Protein AF-A0A7C3K8R9-F1 (afdb_monomer_lite)

Foldseek 3Di:
DDDDDDDDDDDDDDDDDDDDDDDDPDDPPPPDFDDFDWDQDPQEIEGEAGQEEWEKEKEADCDHSWMFIATTPPDPHRDIGGSHQEYEYEYHNYEYEYEYEYAYLEHHEYEYEDAAEEYAAEYEYDYDAEADEREYEYEYEYHQEEYEYEYHYDYNYLEYAYEYEYEYEHYEYEYEYAYDHPHAHAEYYYEYEYEYADYAYEAYAHDAEQHLEYYYHEAYAQHDAAYEHEAAAHHAHAQHEHEYEYHAHNAAYQYEHEHEHEHANYEYEYAYEHEQHEEEYEAEYHEHHAYEDHYEYEPAYYAYEHEYHYEDQHYEYEYEYYDAYYEYEHEDDYPHDPRYQYEYENHPDAYEYEDDHHYYPHPHYHD

pLDDT: mean 88.49, std 19.69, range [24.8, 98.88]

Secondary structure (DSSP, 8-state):
-----------------------PPP---TTS-PPSEEEEETTEEEEE--SS--EEEEEE-SSTT-EEEES-TTSPTTEEE-S--EEEEE--EEEEEEEEEE--SBPPPEEEE--EEEEEEEEEEEEEEEEEEEEEEEEEE--SS-EEEEEEEEEEEEEEEEEEEEE--BS-EEEEEEEEEEEEEEEEEEEEEEE--BSS-EEEEEEEEEEEEEEEEEEEE--BSS-EEEEEEEE--TT-EEEEEEEEEEEESS-EEEEEEEEEEEEEEEEEEEEEEESS-EEEEEEEEEEEEEEEEEEEESS-EEEEEEE-SSEEE--EEEEEEES-EEEEEE-SS-----EEEEEEE--EEESSSEEES-SEEE-

Structure (mmCIF, N/CA/C/O backbone):
data_AF-A0A7C3K8R9-F1
#
_entry.id   AF-A0A7C3K8R9-F1
#
loop_
_atom_site.group_PDB
_atom_site.id
_atom_site.type_symbol
_atom_site.label_atom_id
_atom_site.label_alt_id
_atom_site.label_comp_id
_atom_site.label_asym_id
_atom_site.label_entity_id
_atom_site.label_seq_id
_atom_site.pdbx_PDB_ins_code
_atom_site.Cartn_x
_atom_site.Cartn_y
_atom_site.Cartn_z
_atom_site.occupancy
_atom_site.B_iso_or_equiv
_atom_site.auth_seq_id
_atom_site.auth_comp_id
_atom_site.auth_asym_id
_atom_site.auth_atom_id
_atom_site.pdbx_PDB_model_num
ATOM 1 N N . MET A 1 1 ? -74.370 -40.579 -15.306 1.00 37.59 1 MET A N 1
ATOM 2 C CA . MET A 1 1 ? -73.432 -41.718 -15.211 1.00 37.59 1 MET A CA 1
ATOM 3 C C . MET A 1 1 ? -72.470 -41.364 -14.093 1.00 37.59 1 MET A C 1
ATOM 5 O O . MET A 1 1 ? -71.676 -40.458 -14.263 1.00 37.59 1 MET A O 1
ATOM 9 N N . SER A 1 2 ? -72.877 -41.650 -12.858 1.00 27.69 2 SER A N 1
ATOM 10 C CA . SER A 1 2 ? -72.596 -42.889 -12.106 1.00 27.69 2 SER A CA 1
ATOM 11 C C . SER A 1 2 ? -71.227 -42.801 -11.414 1.00 27.69 2 SER A C 1
ATOM 13 O O . SER A 1 2 ? -70.222 -42.893 -12.104 1.00 27.69 2 SER A O 1
ATOM 15 N N . VAL A 1 3 ? -71.203 -42.370 -10.139 1.00 24.80 3 VAL A N 1
ATOM 16 C CA . VAL A 1 3 ? -71.038 -43.201 -8.902 1.00 24.80 3 VAL A CA 1
ATOM 17 C C . VAL A 1 3 ? -69.525 -43.449 -8.659 1.00 24.80 3 VAL A C 1
ATOM 19 O O . VAL A 1 3 ? -68.854 -43.859 -9.588 1.00 24.80 3 VAL A O 1
ATOM 22 N N . SER A 1 4 ? -68.867 -43.191 -7.516 1.00 27.94 4 SER A N 1
ATOM 23 C CA . SER A 1 4 ? -69.253 -43.350 -6.104 1.00 27.94 4 SER A CA 1
ATOM 24 C C . SER A 1 4 ? -68.203 -42.784 -5.123 1.00 27.94 4 SER A C 1
ATOM 26 O O . SER A 1 4 ? -67.022 -42.823 -5.440 1.00 27.94 4 SER A O 1
ATOM 28 N N . ALA A 1 5 ? -68.680 -42.438 -3.915 1.00 29.59 5 ALA A N 1
ATOM 29 C CA . ALA A 1 5 ? -68.159 -42.726 -2.556 1.00 29.59 5 ALA A CA 1
ATOM 30 C C . ALA A 1 5 ? -66.711 -42.334 -2.167 1.00 29.59 5 ALA A C 1
ATOM 32 O O . ALA A 1 5 ? -65.749 -42.820 -2.741 1.00 29.59 5 ALA A O 1
ATOM 33 N N . ALA A 1 6 ? -66.477 -41.423 -1.213 1.00 30.62 6 ALA A N 1
ATOM 34 C CA . ALA A 1 6 ? -66.781 -41.452 0.234 1.00 30.62 6 ALA A CA 1
ATOM 35 C C . ALA A 1 6 ? -65.901 -42.417 1.052 1.00 30.62 6 ALA A C 1
ATOM 37 O O . ALA A 1 6 ? -66.065 -43.627 0.956 1.00 30.62 6 ALA A O 1
ATOM 38 N N . ALA A 1 7 ? -65.075 -41.858 1.945 1.00 29.56 7 ALA A N 1
ATOM 39 C CA . ALA A 1 7 ? -64.789 -42.436 3.260 1.00 29.56 7 ALA A CA 1
ATOM 40 C C . ALA A 1 7 ? -64.224 -41.363 4.208 1.00 29.56 7 ALA A C 1
ATOM 42 O O . ALA A 1 7 ? -63.075 -40.943 4.114 1.00 29.56 7 ALA A O 1
ATOM 43 N N . LEU A 1 8 ? -65.090 -40.936 5.122 1.00 27.28 8 LEU A N 1
ATOM 44 C CA . LEU A 1 8 ? -64.779 -40.314 6.400 1.00 27.28 8 LEU A CA 1
ATOM 45 C C . LEU A 1 8 ? -64.211 -41.406 7.325 1.00 27.28 8 LEU A C 1
ATOM 47 O O . LEU A 1 8 ? -64.857 -42.441 7.485 1.00 27.28 8 LEU A O 1
ATOM 51 N N . MET A 1 9 ? -63.060 -41.190 7.967 1.00 26.73 9 MET A N 1
ATOM 52 C CA . MET A 1 9 ? -62.683 -41.975 9.146 1.00 26.73 9 MET A CA 1
ATOM 53 C C . MET A 1 9 ? -61.950 -41.104 10.164 1.00 26.73 9 MET A C 1
ATOM 55 O O . MET A 1 9 ? -60.804 -40.704 9.988 1.00 26.73 9 MET A O 1
ATOM 59 N N . THR A 1 10 ? -62.675 -40.805 11.234 1.00 27.23 10 THR A N 1
ATOM 60 C CA . THR A 1 10 ? -62.191 -40.254 12.493 1.00 27.23 10 THR A CA 1
ATOM 61 C C . THR A 1 10 ? -61.476 -41.364 13.263 1.00 27.23 10 THR A C 1
ATOM 63 O O . THR A 1 10 ? -62.081 -42.405 13.516 1.00 27.23 10 THR A O 1
ATOM 66 N N . LEU A 1 11 ? -60.239 -41.137 13.705 1.00 26.72 11 LEU A N 1
ATOM 67 C CA . LEU A 1 11 ? -59.674 -41.850 14.851 1.00 26.72 11 LEU A CA 1
ATOM 68 C C . LEU A 1 11 ? -59.008 -40.836 15.780 1.00 26.72 11 LEU A C 1
ATOM 70 O O . LEU A 1 11 ? -58.043 -40.168 15.420 1.00 26.72 11 LEU A O 1
ATOM 74 N N . ALA A 1 12 ? -59.572 -40.723 16.977 1.00 28.80 12 ALA A N 1
ATOM 75 C CA . ALA A 1 12 ? -58.945 -40.088 18.117 1.00 28.80 12 ALA A CA 1
ATOM 76 C C . ALA A 1 12 ? -58.108 -41.125 18.877 1.00 28.80 12 ALA A C 1
ATOM 78 O O . ALA A 1 12 ? -58.538 -42.267 19.035 1.00 28.80 12 ALA A O 1
ATOM 79 N N . GLY A 1 13 ? -56.979 -40.671 19.424 1.00 25.31 13 GLY A N 1
ATOM 80 C CA . GLY A 1 13 ? -56.313 -41.291 20.568 1.00 25.31 13 GLY A CA 1
ATOM 81 C C . GLY A 1 13 ? -54.916 -41.837 20.287 1.00 25.31 13 GLY A C 1
ATOM 82 O O . GLY A 1 13 ? -54.782 -42.947 19.798 1.00 25.31 13 GLY A O 1
ATOM 83 N N . SER A 1 14 ? -53.880 -41.094 20.682 1.00 28.77 14 SER A N 1
ATOM 84 C CA . SER A 1 14 ? -53.109 -41.380 21.907 1.00 28.77 14 SER A CA 1
ATOM 85 C C . SER A 1 14 ? -51.852 -40.507 21.956 1.00 28.77 14 SER A C 1
ATOM 87 O O . SER A 1 14 ? -51.095 -40.446 20.992 1.00 28.77 14 SER A O 1
ATOM 89 N N . ALA A 1 15 ? -51.646 -39.837 23.087 1.00 34.06 15 ALA A N 1
ATOM 90 C CA . ALA A 1 15 ? -50.467 -39.042 23.390 1.00 34.06 15 ALA A CA 1
ATOM 91 C C . ALA A 1 15 ? -49.202 -39.907 23.534 1.00 34.06 15 ALA A C 1
ATOM 93 O O . ALA A 1 15 ? -49.254 -40.961 24.162 1.00 34.06 15 ALA A O 1
ATOM 94 N N . LEU A 1 16 ? -48.073 -39.398 23.036 1.00 30.97 16 LEU A N 1
ATOM 95 C CA . LEU A 1 16 ? -46.714 -39.658 23.521 1.00 30.97 16 LEU A CA 1
ATOM 96 C C . LEU A 1 16 ? -45.840 -38.454 23.134 1.00 30.97 16 LEU A C 1
ATOM 98 O O . LEU A 1 16 ? -46.043 -37.826 22.100 1.00 30.97 16 LEU A O 1
ATOM 102 N N . ALA A 1 17 ? -44.970 -38.072 24.057 1.00 33.16 17 ALA A N 1
ATOM 103 C CA . ALA A 1 17 ? -44.424 -36.736 24.212 1.00 33.16 17 ALA A CA 1
ATOM 104 C C . ALA A 1 17 ? -43.104 -36.482 23.451 1.00 33.16 17 ALA A C 1
ATOM 106 O O . ALA A 1 17 ? -42.471 -37.404 22.945 1.00 33.16 17 ALA A O 1
ATOM 107 N N . THR A 1 18 ? -42.680 -35.213 23.530 1.00 33.47 18 THR A N 1
ATOM 108 C CA . THR A 1 18 ? -41.310 -34.661 23.444 1.00 33.47 18 THR A CA 1
ATOM 109 C C . THR A 1 18 ? -40.634 -34.545 22.077 1.00 33.47 18 THR A C 1
ATOM 111 O O . THR A 1 18 ? -40.221 -35.533 21.481 1.00 33.47 18 THR A O 1
ATOM 114 N N . GLY A 1 19 ? -40.412 -33.291 21.668 1.00 27.58 19 GLY A N 1
ATOM 115 C CA . GLY A 1 19 ? -39.449 -32.906 20.639 1.00 27.58 19 GLY A CA 1
ATOM 116 C C . GLY A 1 19 ? -39.776 -31.543 20.036 1.00 27.58 19 GLY A C 1
ATOM 117 O O . GLY A 1 19 ? -40.256 -31.489 18.908 1.00 27.58 19 GLY A O 1
ATOM 118 N N . ASP A 1 20 ? -39.552 -30.457 20.782 1.00 31.70 20 ASP A N 1
ATOM 119 C CA . ASP A 1 20 ? -39.498 -29.112 20.199 1.00 31.70 20 ASP A CA 1
ATOM 120 C C . ASP A 1 20 ? -38.391 -29.094 19.138 1.00 31.70 20 ASP A C 1
ATOM 122 O O . ASP A 1 20 ? -37.204 -29.181 19.452 1.00 31.70 20 ASP A O 1
ATOM 126 N N . ALA A 1 21 ? -38.781 -29.011 17.868 1.00 31.72 21 ALA A N 1
ATOM 127 C CA . ALA A 1 21 ? -37.857 -28.640 16.811 1.00 31.72 21 ALA A CA 1
ATOM 128 C C . ALA A 1 21 ? -37.455 -27.173 17.042 1.00 31.72 21 ALA A C 1
ATOM 130 O O . ALA A 1 21 ? -38.350 -26.339 17.231 1.00 31.72 21 ALA A O 1
ATOM 131 N N . PRO A 1 22 ? -36.156 -26.822 17.036 1.00 31.80 22 PRO A N 1
ATOM 132 C CA . PRO A 1 22 ? -35.750 -25.432 17.147 1.00 31.80 22 PRO A CA 1
ATOM 133 C C . PRO A 1 22 ? -36.335 -24.671 15.958 1.00 31.80 22 PRO A C 1
ATOM 135 O O . PRO A 1 22 ? -35.994 -24.916 14.801 1.00 31.80 22 PRO A O 1
ATOM 138 N N . ARG A 1 23 ? -37.271 -23.764 16.248 1.00 32.56 23 ARG A N 1
ATOM 139 C CA . ARG A 1 23 ? -37.693 -22.744 15.295 1.00 32.56 23 ARG A CA 1
ATOM 140 C C . ARG A 1 23 ? -36.491 -21.834 15.087 1.00 32.56 23 ARG A C 1
ATOM 142 O O . ARG A 1 23 ? -36.144 -21.073 15.987 1.00 32.56 23 ARG A O 1
ATOM 149 N N . PHE A 1 24 ? -35.855 -21.932 13.926 1.00 30.25 24 PHE A N 1
ATOM 150 C CA . PHE A 1 24 ? -34.984 -20.867 13.447 1.00 30.25 24 PHE A CA 1
ATOM 151 C C . PHE A 1 24 ? -35.792 -19.556 13.475 1.00 30.25 24 PHE A C 1
ATOM 153 O O . PHE A 1 24 ? -36.938 -19.560 13.006 1.00 30.25 24 PHE A O 1
ATOM 160 N N . PRO A 1 25 ? -35.282 -18.462 14.071 1.00 37.12 25 PRO A N 1
ATOM 161 C CA . PRO A 1 25 ? -35.918 -17.167 13.898 1.00 37.12 25 PRO A CA 1
ATOM 162 C C . PRO A 1 25 ? -35.899 -16.808 12.410 1.00 37.12 25 PRO A C 1
ATOM 164 O O . PRO A 1 25 ? -34.988 -17.193 11.677 1.00 37.12 25 PRO A O 1
ATOM 167 N N . ALA A 1 26 ? -36.971 -16.146 11.983 1.00 34.38 26 ALA A N 1
ATOM 168 C CA . ALA A 1 26 ? -37.225 -15.788 10.601 1.00 34.38 26 ALA A CA 1
ATOM 169 C C . ALA A 1 26 ? -36.032 -15.053 9.973 1.00 34.38 26 ALA A C 1
ATOM 171 O O . ALA A 1 26 ? -35.400 -14.211 10.607 1.00 34.38 26 ALA A O 1
ATOM 172 N N . GLU A 1 27 ? -35.778 -15.403 8.718 1.00 34.00 27 GLU A N 1
ATOM 173 C CA . GLU A 1 27 ? -34.950 -14.686 7.754 1.00 34.00 27 GLU A CA 1
ATOM 174 C C . GLU A 1 27 ? -35.213 -13.172 7.880 1.00 34.00 27 GLU A C 1
ATOM 176 O O . GLU A 1 27 ? -36.358 -12.725 7.765 1.00 34.00 27 GLU A O 1
ATOM 181 N N . ILE A 1 28 ? -34.177 -12.397 8.216 1.00 38.34 28 ILE A N 1
ATOM 182 C CA . ILE A 1 28 ? -34.264 -10.935 8.259 1.00 38.34 28 ILE A CA 1
ATOM 183 C C . ILE A 1 28 ? -34.391 -10.464 6.811 1.00 38.34 28 ILE A C 1
ATOM 185 O O . ILE A 1 28 ? -33.489 -10.663 6.002 1.00 38.34 28 ILE A O 1
ATOM 189 N N . ASP A 1 29 ? -35.532 -9.862 6.494 1.00 33.22 29 ASP A N 1
ATOM 190 C CA . ASP A 1 29 ? -35.768 -9.157 5.240 1.00 33.22 29 ASP A CA 1
ATOM 191 C C . ASP A 1 29 ? -34.871 -7.906 5.197 1.00 33.22 29 ASP A C 1
ATOM 193 O O . ASP A 1 29 ? -35.117 -6.925 5.898 1.00 33.22 29 ASP A O 1
ATOM 197 N N . LEU A 1 30 ? -33.795 -7.969 4.408 1.00 34.84 30 LEU A N 1
ATOM 198 C CA . LEU A 1 30 ? -32.787 -6.911 4.250 1.00 34.84 30 LEU A CA 1
ATOM 199 C C . LEU A 1 30 ? -33.212 -5.805 3.261 1.00 34.84 30 LEU A C 1
ATOM 201 O O . LEU A 1 30 ? -32.365 -5.064 2.771 1.00 34.84 30 LEU A O 1
ATOM 205 N N . THR A 1 31 ? -34.502 -5.675 2.930 1.00 28.86 31 THR A N 1
ATOM 206 C CA . THR A 1 31 ? -34.978 -4.688 1.936 1.00 28.86 31 THR A CA 1
ATOM 207 C C . THR A 1 31 ? -35.660 -3.445 2.527 1.00 28.86 31 THR A C 1
ATOM 209 O O . THR A 1 31 ? -36.185 -2.615 1.783 1.00 28.86 31 THR A O 1
ATOM 212 N N . GLY A 1 32 ? -35.621 -3.261 3.852 1.00 30.12 32 GLY A N 1
ATOM 213 C CA . GLY A 1 32 ? -36.122 -2.066 4.543 1.00 30.12 32 GLY A CA 1
ATOM 214 C C . GLY A 1 32 ? -35.019 -1.312 5.288 1.00 30.12 32 GLY A C 1
ATOM 215 O O . GLY A 1 32 ? -34.100 -1.934 5.809 1.00 30.12 32 GLY A O 1
ATOM 216 N N . ALA A 1 33 ? -35.127 0.021 5.359 1.00 36.03 33 ALA A N 1
ATOM 217 C CA . ALA A 1 33 ? -34.246 0.877 6.157 1.00 36.03 33 ALA A CA 1
ATOM 218 C C . ALA A 1 33 ? -34.093 0.311 7.582 1.00 36.03 33 ALA A C 1
ATOM 220 O O . ALA A 1 33 ? -35.073 0.259 8.333 1.00 36.03 33 ALA A O 1
ATOM 221 N N . GLN A 1 34 ? -32.892 -0.159 7.934 1.00 43.72 34 GLN A N 1
ATOM 222 C CA . GLN A 1 34 ? -32.622 -0.614 9.293 1.00 43.72 34 GLN A CA 1
ATOM 223 C C . GLN A 1 34 ? -32.659 0.594 10.239 1.00 43.72 34 GLN A C 1
ATOM 225 O O . GLN A 1 34 ? -32.079 1.630 9.915 1.00 43.72 34 GLN A O 1
ATOM 230 N N . PRO A 1 35 ? -33.339 0.500 11.395 1.00 49.44 35 PRO A N 1
ATOM 231 C CA . PRO A 1 35 ? -33.189 1.512 12.429 1.00 49.44 35 PRO A CA 1
ATOM 232 C C . PRO A 1 35 ? -31.738 1.507 12.922 1.00 49.44 35 PRO A C 1
ATOM 234 O O . PRO A 1 35 ? -31.177 0.433 13.151 1.00 49.44 35 PRO A O 1
ATOM 237 N N . ALA A 1 36 ? -31.158 2.697 13.090 1.00 58.25 36 ALA A N 1
ATOM 238 C CA . ALA A 1 36 ? -29.825 2.859 13.652 1.00 58.25 36 ALA A CA 1
ATOM 239 C C . ALA A 1 36 ? -29.721 2.167 15.024 1.00 58.25 36 ALA A C 1
ATOM 241 O O . ALA A 1 36 ? -30.660 2.195 15.830 1.00 58.25 36 ALA A O 1
ATOM 242 N N . GLY A 1 37 ? -28.590 1.518 15.283 1.00 59.91 37 GLY A N 1
ATOM 243 C CA . GLY A 1 37 ? -28.314 0.879 16.562 1.00 59.91 37 GLY A CA 1
ATOM 244 C C . GLY A 1 37 ? -27.130 -0.081 16.525 1.00 59.91 37 GLY A C 1
ATOM 245 O O . GLY A 1 37 ? -26.608 -0.433 15.468 1.00 59.91 37 GLY A O 1
ATOM 246 N N . ALA A 1 38 ? -26.725 -0.538 17.713 1.00 58.59 38 ALA A N 1
ATOM 247 C CA . ALA A 1 38 ? -25.762 -1.622 17.863 1.00 58.59 38 ALA A CA 1
ATOM 248 C C . ALA A 1 38 ? -26.395 -2.877 18.451 1.00 58.59 38 ALA A C 1
ATOM 250 O O . ALA A 1 38 ? -27.182 -2.824 19.400 1.00 58.59 38 ALA A O 1
ATOM 251 N N . ALA A 1 39 ? -25.967 -4.021 17.931 1.00 63.34 39 ALA A N 1
ATOM 252 C CA . ALA A 1 39 ? -26.244 -5.322 18.505 1.00 63.34 39 ALA A CA 1
ATOM 253 C C . ALA A 1 39 ? -24.923 -6.056 18.750 1.00 63.34 39 ALA A C 1
ATOM 255 O O . ALA A 1 39 ? -24.110 -6.217 17.843 1.00 63.34 39 ALA A O 1
ATOM 256 N N . ALA A 1 40 ? -24.729 -6.532 19.980 1.00 59.28 40 ALA A N 1
ATOM 257 C CA . ALA A 1 40 ? -23.699 -7.511 20.292 1.00 59.28 40 ALA A CA 1
ATOM 258 C C . ALA A 1 40 ? -24.350 -8.900 20.322 1.00 59.28 40 ALA A C 1
ATOM 260 O O . ALA A 1 40 ? -25.140 -9.197 21.223 1.00 59.28 40 ALA A O 1
ATOM 261 N N . MET A 1 41 ? -24.058 -9.750 19.337 1.00 62.62 41 MET A N 1
ATOM 262 C CA . MET A 1 41 ? -24.563 -11.127 19.293 1.00 62.62 41 MET A CA 1
ATOM 263 C C . MET A 1 41 ? -23.396 -12.100 19.151 1.00 62.62 41 MET A C 1
ATOM 265 O O . MET A 1 41 ? -22.636 -12.034 18.195 1.00 62.62 41 MET A O 1
ATOM 269 N N . ALA A 1 42 ? -23.257 -13.015 20.117 1.00 70.50 42 ALA A N 1
ATOM 270 C CA . ALA A 1 42 ? -22.236 -14.068 20.112 1.00 70.50 42 ALA A CA 1
ATOM 271 C C . ALA A 1 42 ? -20.779 -13.572 19.928 1.00 70.50 42 ALA A C 1
ATOM 273 O O . ALA A 1 42 ? -19.974 -14.263 19.315 1.00 70.50 42 ALA A O 1
ATOM 274 N N . GLY A 1 43 ? -20.446 -12.392 20.465 1.00 82.38 43 GLY A N 1
ATOM 275 C CA . GLY A 1 43 ? -19.112 -11.783 20.352 1.00 82.38 43 GLY A CA 1
ATOM 276 C C . GLY A 1 43 ? -18.944 -10.850 19.149 1.00 82.38 43 GLY A C 1
ATOM 277 O O . GLY A 1 43 ? -18.027 -10.039 19.142 1.00 82.38 43 GLY A O 1
ATOM 278 N N . ALA A 1 44 ? -19.850 -10.865 18.169 1.00 91.19 44 ALA A N 1
ATOM 279 C CA . ALA A 1 44 ? -19.837 -9.883 17.090 1.00 91.19 44 ALA A CA 1
ATOM 280 C C . ALA A 1 44 ? -20.485 -8.573 17.552 1.00 91.19 44 ALA A C 1
ATOM 282 O O . ALA A 1 44 ? -21.655 -8.577 17.946 1.00 91.19 44 ALA A O 1
ATOM 283 N N . LEU A 1 45 ? -19.741 -7.466 17.489 1.00 94.50 45 LEU A N 1
ATOM 284 C CA . LEU A 1 45 ? -20.273 -6.115 17.641 1.00 94.50 45 LEU A CA 1
ATOM 285 C C . LEU A 1 45 ? -20.648 -5.583 16.256 1.00 94.50 45 LEU A C 1
ATOM 287 O O . LEU A 1 45 ? -19.775 -5.326 15.430 1.00 94.50 45 LEU A O 1
ATOM 291 N N . VAL A 1 46 ? -21.947 -5.437 16.009 1.00 94.94 46 VAL A N 1
ATOM 292 C CA . VAL A 1 46 ? -22.490 -4.887 14.764 1.00 94.94 46 VAL A CA 1
ATOM 293 C C . VAL A 1 46 ? -23.065 -3.509 15.054 1.00 94.94 46 VAL A C 1
ATOM 295 O O . VAL A 1 46 ? -23.904 -3.379 15.946 1.00 94.94 46 VAL A O 1
ATOM 298 N N . ILE A 1 47 ? -22.619 -2.503 14.309 1.00 93.62 47 ILE A N 1
ATOM 299 C CA . ILE A 1 47 ? -23.054 -1.110 14.387 1.00 93.62 47 ILE A CA 1
ATOM 300 C C . ILE A 1 47 ? -23.636 -0.724 13.029 1.00 93.62 47 ILE A C 1
ATOM 302 O O . ILE A 1 47 ? -22.958 -0.856 12.012 1.00 93.62 47 ILE A O 1
ATOM 306 N N . VAL A 1 48 ? -24.876 -0.241 13.016 1.00 92.31 48 VAL A N 1
ATOM 307 C CA . VAL A 1 48 ? -25.535 0.282 11.813 1.00 92.31 48 VAL A CA 1
ATOM 308 C C . VAL A 1 48 ? -26.058 1.682 12.114 1.00 92.31 48 VAL A C 1
ATOM 310 O O . VAL A 1 48 ? -26.737 1.863 13.127 1.00 92.31 48 VAL A O 1
ATOM 313 N N . THR A 1 49 ? -25.750 2.665 11.270 1.00 90.25 49 THR A N 1
ATOM 314 C CA . THR A 1 49 ? -26.267 4.039 11.406 1.00 90.25 49 THR A CA 1
ATOM 315 C C . THR A 1 49 ? -27.326 4.355 10.353 1.00 90.25 49 THR A C 1
ATOM 317 O O . THR A 1 49 ? -27.603 3.554 9.460 1.00 90.25 49 THR A O 1
ATOM 320 N N . ASP A 1 50 ? -27.969 5.512 10.487 1.00 83.19 50 ASP A N 1
ATOM 321 C CA . ASP A 1 50 ? -28.915 6.024 9.500 1.00 83.19 50 ASP A CA 1
ATOM 322 C C . ASP A 1 50 ? -28.204 6.724 8.323 1.00 83.19 50 ASP A C 1
ATOM 324 O O . ASP A 1 50 ? -26.980 6.713 8.214 1.00 83.19 50 ASP A O 1
ATOM 328 N N . ASN A 1 51 ? -28.998 7.294 7.408 1.00 79.44 51 ASN A N 1
ATOM 329 C CA . ASN A 1 51 ? -28.542 7.990 6.195 1.00 79.44 51 ASN A CA 1
ATOM 330 C C . ASN A 1 51 ? -28.232 9.478 6.434 1.00 79.44 51 ASN A C 1
ATOM 332 O O . ASN A 1 51 ? -28.482 10.311 5.562 1.00 79.44 51 ASN A O 1
ATOM 336 N N . GLU A 1 52 ? -27.804 9.841 7.637 1.00 83.31 52 GLU A N 1
ATOM 337 C CA . GLU A 1 52 ? -27.252 11.167 7.908 1.00 83.31 52 GLU A CA 1
ATOM 338 C C . GLU A 1 52 ? -25.725 11.069 7.973 1.00 83.31 52 GLU A C 1
ATOM 340 O O . GLU A 1 52 ? -25.185 9.982 8.160 1.00 83.31 52 GLU A O 1
ATOM 345 N N . GLY A 1 53 ? -25.017 12.188 7.800 1.00 85.06 53 GLY A N 1
ATOM 346 C CA . GLY A 1 53 ? -23.562 12.192 7.966 1.00 85.06 53 GLY A CA 1
ATOM 347 C C . GLY A 1 53 ? -23.179 11.903 9.416 1.00 85.06 53 GLY A C 1
ATOM 348 O O . GLY A 1 53 ? -23.709 12.546 10.326 1.00 85.06 53 GLY A O 1
ATOM 349 N N . GLN A 1 54 ? -22.276 10.948 9.619 1.00 88.62 54 GLN A N 1
ATOM 350 C CA . GLN A 1 54 ? -21.871 10.486 10.945 1.00 88.62 54 GLN A CA 1
ATOM 351 C C . GLN A 1 54 ? -20.469 10.961 11.334 1.00 88.62 54 GLN A C 1
ATOM 353 O O . GLN A 1 54 ? -19.590 11.128 10.494 1.00 88.62 54 GLN A O 1
ATOM 358 N N . GLU A 1 55 ? -20.237 11.094 12.639 1.00 95.50 55 GLU A N 1
ATOM 359 C CA . GLU A 1 55 ? -18.900 11.221 13.223 1.00 95.50 55 GLU A CA 1
ATOM 360 C C . GLU A 1 55 ? -18.769 10.169 14.328 1.00 95.50 55 GLU A C 1
ATOM 362 O O . GLU A 1 55 ? -19.332 10.327 15.411 1.00 95.50 55 GLU A O 1
ATOM 367 N N . ILE A 1 56 ? -18.078 9.066 14.037 1.00 96.50 56 ILE A N 1
ATOM 368 C CA . ILE A 1 56 ? -18.000 7.877 14.893 1.00 96.50 56 ILE A CA 1
ATOM 369 C C . ILE A 1 56 ? -16.571 7.710 15.393 1.00 96.50 56 ILE A C 1
ATOM 371 O O . ILE A 1 56 ? -15.623 7.705 14.613 1.00 96.50 56 ILE A O 1
ATOM 375 N N . GLU A 1 57 ? -16.424 7.491 16.696 1.00 98.38 57 GLU A N 1
ATOM 376 C CA . GLU A 1 57 ? -15.142 7.161 17.317 1.00 98.38 57 GLU A CA 1
ATOM 377 C C . GLU A 1 57 ? -15.234 5.781 17.975 1.00 98.38 57 GLU A C 1
ATOM 379 O O . GLU A 1 57 ? -16.245 5.447 18.606 1.00 98.38 57 GLU A O 1
ATOM 384 N N . ILE A 1 58 ? -14.191 4.964 17.821 1.00 98.44 58 ILE A N 1
ATOM 385 C CA . ILE A 1 58 ? -14.102 3.620 18.393 1.00 98.44 58 ILE A CA 1
ATOM 386 C C . ILE A 1 58 ? -12.706 3.404 18.979 1.00 98.44 58 ILE A C 1
ATOM 388 O O . ILE A 1 58 ? -11.713 3.564 18.284 1.00 98.44 58 ILE A O 1
ATOM 392 N N . ASP A 1 59 ? -12.628 2.961 20.231 1.00 98.50 59 ASP A N 1
ATOM 393 C CA . ASP A 1 59 ? -11.382 2.475 20.834 1.00 98.50 59 ASP A CA 1
ATOM 394 C C . ASP A 1 59 ? -11.422 0.959 20.966 1.00 98.50 59 ASP A C 1
ATOM 396 O O . ASP A 1 59 ? -12.387 0.414 21.500 1.00 98.50 59 ASP A O 1
ATOM 400 N N . ILE A 1 60 ? -10.351 0.287 20.557 1.00 98.00 60 ILE A N 1
ATOM 401 C CA . ILE A 1 60 ? -10.157 -1.156 20.700 1.00 98.00 60 ILE A CA 1
ATOM 402 C C . ILE A 1 60 ? -8.958 -1.402 21.616 1.00 98.00 60 ILE A C 1
ATOM 404 O O . ILE A 1 60 ? -7.842 -0.966 21.337 1.00 98.00 60 ILE A O 1
ATOM 408 N N . GLY A 1 61 ? -9.169 -2.141 22.702 1.00 95.38 61 GLY A N 1
ATOM 409 C CA . GLY A 1 61 ? -8.131 -2.433 23.688 1.00 95.38 61 GLY A CA 1
ATOM 410 C C . GLY A 1 61 ? -8.050 -1.418 24.839 1.00 95.38 61 GLY A C 1
ATOM 411 O O . GLY A 1 61 ? -8.965 -0.619 25.045 1.00 95.38 61 GLY A O 1
ATOM 412 N N . PRO A 1 62 ? -6.989 -1.481 25.666 1.00 90.75 62 PRO A N 1
ATOM 413 C CA . PRO A 1 62 ? -5.799 -2.330 25.510 1.00 90.75 62 PRO A CA 1
ATOM 414 C C . PRO A 1 62 ? -6.029 -3.815 25.839 1.00 90.75 62 PRO A C 1
ATOM 416 O O . PRO A 1 62 ? -5.243 -4.663 25.435 1.00 90.75 62 PRO A O 1
ATOM 419 N N . GLU A 1 63 ? -7.100 -4.155 26.561 1.00 93.31 63 GLU A N 1
ATOM 420 C CA . GLU A 1 63 ? -7.469 -5.555 26.801 1.00 93.31 63 GLU A CA 1
ATOM 421 C C . GLU A 1 63 ? -8.162 -6.148 25.567 1.00 93.31 63 GLU A C 1
ATOM 423 O O . GLU A 1 63 ? -9.103 -5.553 25.036 1.00 93.31 63 GLU A O 1
ATOM 428 N N . THR A 1 64 ? -7.733 -7.337 25.138 1.00 90.56 64 THR A N 1
ATOM 429 C CA . THR A 1 64 ? -8.315 -8.042 23.988 1.00 90.56 64 THR A CA 1
ATOM 430 C C . THR A 1 64 ? -9.836 -8.166 24.116 1.00 90.56 64 THR A C 1
ATOM 432 O O . THR A 1 64 ? -10.365 -8.570 25.154 1.00 90.56 64 THR A O 1
ATOM 435 N N . GLY A 1 65 ? -10.547 -7.809 23.046 1.00 92.31 65 GLY A N 1
ATOM 436 C CA . GLY A 1 65 ? -12.006 -7.879 22.970 1.00 92.31 65 GLY A CA 1
ATOM 437 C C . GLY A 1 65 ? -12.762 -6.792 23.738 1.00 92.31 65 GLY A C 1
ATOM 438 O O . GLY A 1 65 ? -13.987 -6.885 23.838 1.00 92.31 65 GLY A O 1
ATOM 439 N N . LYS A 1 66 ? -12.083 -5.768 24.275 1.00 95.69 66 LYS A N 1
ATOM 440 C CA . LYS A 1 66 ? -12.744 -4.554 24.775 1.00 95.69 66 LYS A CA 1
ATOM 441 C C . LYS A 1 66 ? -12.855 -3.506 23.678 1.00 95.69 66 LYS A C 1
ATOM 443 O O . LYS A 1 66 ? -11.853 -3.156 23.062 1.00 95.69 66 LYS A O 1
ATOM 448 N N . VAL A 1 67 ? -14.063 -2.985 23.486 1.00 97.25 67 VAL A N 1
ATOM 449 C CA . VAL A 1 67 ? -14.359 -1.922 22.519 1.00 97.25 67 VAL A CA 1
ATOM 450 C C . VAL A 1 67 ? -15.149 -0.815 23.198 1.00 97.25 67 VAL A C 1
ATOM 452 O O . VAL A 1 67 ? -16.100 -1.102 23.924 1.00 97.25 67 VAL A O 1
ATOM 455 N N . ARG A 1 68 ? -14.792 0.446 22.965 1.00 97.31 68 ARG A N 1
ATOM 456 C CA . ARG A 1 68 ? -15.567 1.614 23.401 1.00 97.31 68 ARG A CA 1
ATOM 457 C C . ARG A 1 68 ? -16.031 2.413 22.190 1.00 97.31 68 ARG A C 1
ATOM 459 O O . ARG A 1 68 ? -15.255 2.573 21.262 1.00 97.31 68 ARG A O 1
ATOM 466 N N . VAL A 1 69 ? -17.275 2.892 22.198 1.00 96.88 69 VAL A N 1
ATOM 467 C CA . VAL A 1 69 ? -17.913 3.535 21.033 1.00 96.88 69 VAL A CA 1
ATOM 468 C C . VAL A 1 69 ? -18.506 4.900 21.398 1.00 96.88 69 VAL A C 1
ATOM 470 O O . VAL A 1 69 ? -19.106 5.059 22.467 1.00 96.88 69 VAL A O 1
ATOM 473 N N . TRP A 1 70 ? -18.387 5.871 20.493 1.00 96.88 70 TRP A N 1
ATOM 474 C CA . TRP A 1 70 ? -19.022 7.191 20.552 1.00 96.88 70 TRP A CA 1
ATOM 475 C C . TRP A 1 70 ? -19.621 7.570 19.195 1.00 96.88 70 TRP A C 1
ATOM 477 O O . TRP A 1 70 ? -19.253 7.004 18.171 1.00 96.88 70 TRP A O 1
ATOM 487 N N . GLY A 1 71 ? -20.528 8.551 19.196 1.00 92.69 71 GLY A N 1
ATOM 488 C CA . GLY A 1 71 ? -21.014 9.164 17.955 1.00 92.69 71 GLY A CA 1
ATOM 489 C C . GLY A 1 71 ? -22.065 8.363 17.186 1.00 92.69 71 GLY A C 1
ATOM 490 O O . GLY A 1 71 ? -22.381 8.706 16.058 1.00 92.69 71 GLY A O 1
ATOM 491 N N . VAL A 1 72 ? -22.631 7.317 17.794 1.00 91.38 72 VAL A N 1
ATOM 492 C CA . VAL A 1 72 ? -23.655 6.469 17.170 1.00 91.38 72 VAL A CA 1
ATOM 493 C C . VAL A 1 72 ? -25.000 6.680 17.856 1.00 91.38 72 VAL A C 1
ATOM 495 O O . VAL A 1 72 ? -25.102 6.524 19.078 1.00 91.38 72 VAL A O 1
ATOM 498 N N . ASP A 1 73 ? -26.044 6.988 17.083 1.00 85.94 73 ASP A N 1
ATOM 499 C CA . ASP A 1 73 ? -27.393 7.131 17.634 1.00 85.94 73 ASP A CA 1
ATOM 500 C C . ASP A 1 73 ? -27.885 5.829 18.293 1.00 85.94 73 ASP A C 1
ATOM 502 O O . ASP A 1 73 ? -27.585 4.710 17.872 1.00 85.94 73 ASP A O 1
ATOM 506 N N . GLY A 1 74 ? -28.608 5.968 19.402 1.00 84.31 74 GLY A N 1
ATOM 507 C CA . GLY A 1 74 ? -29.059 4.838 20.217 1.00 84.31 74 GLY A CA 1
ATOM 508 C C . GLY A 1 74 ? -27.975 4.152 21.066 1.00 84.31 74 GLY A C 1
ATOM 509 O O . GLY A 1 74 ? -28.328 3.360 21.945 1.00 84.31 74 GLY A O 1
ATOM 510 N N . ILE A 1 75 ? -26.686 4.474 20.895 1.00 87.12 75 ILE A N 1
ATOM 511 C CA . ILE A 1 75 ? -25.605 4.001 21.774 1.00 87.12 75 ILE A CA 1
ATOM 512 C C . ILE A 1 75 ? -25.225 5.116 22.755 1.00 87.12 75 ILE A C 1
ATOM 514 O O . ILE A 1 75 ? -24.856 6.215 22.337 1.00 87.12 75 ILE A O 1
ATOM 518 N N . PRO A 1 76 ? -25.259 4.869 24.079 1.00 89.75 76 PRO A N 1
ATOM 519 C CA . PRO A 1 76 ? -24.719 5.822 25.034 1.00 89.75 76 PRO A CA 1
ATOM 520 C C . PRO A 1 76 ? -23.257 6.139 24.711 1.00 89.75 76 PRO A C 1
ATOM 522 O O . PRO A 1 76 ? -22.430 5.239 24.595 1.00 89.75 76 PRO A O 1
ATOM 525 N N . SER A 1 77 ? -22.940 7.424 24.600 1.00 93.19 77 SER A N 1
ATOM 526 C CA . SER A 1 77 ? -21.577 7.897 24.360 1.00 93.19 77 SER A CA 1
ATOM 527 C C . SER A 1 77 ? -20.590 7.282 25.366 1.00 93.19 77 SER A C 1
ATOM 529 O O . SER A 1 77 ? -20.810 7.351 26.579 1.00 93.19 77 SER A O 1
ATOM 531 N N . GLY A 1 78 ? -19.521 6.654 24.868 1.00 93.56 78 GLY A N 1
ATOM 532 C CA . GLY A 1 78 ? -18.527 5.956 25.682 1.00 93.56 78 GLY A CA 1
ATOM 533 C C . GLY A 1 78 ? -18.964 4.576 26.182 1.00 93.56 78 GLY A C 1
ATOM 534 O O . GLY A 1 78 ? -18.352 4.059 27.122 1.00 93.56 78 GLY A O 1
ATOM 535 N N . ALA A 1 79 ? -20.006 3.977 25.595 1.00 93.38 79 ALA A N 1
ATOM 536 C CA . ALA A 1 79 ? -20.422 2.611 25.900 1.00 93.38 79 ALA A CA 1
ATOM 537 C C . ALA A 1 79 ? -19.272 1.628 25.661 1.00 93.38 79 ALA A C 1
ATOM 539 O O . ALA A 1 79 ? -18.572 1.718 24.655 1.00 93.38 79 ALA A O 1
ATOM 540 N N . VAL A 1 80 ? -19.099 0.689 26.593 1.00 95.44 80 VAL A N 1
ATOM 541 C CA . VAL A 1 80 ? -18.055 -0.340 26.545 1.00 95.44 80 VAL A CA 1
ATOM 542 C C . VAL A 1 80 ? -18.687 -1.699 26.282 1.00 95.44 80 VAL A C 1
ATOM 544 O O . VAL A 1 80 ? -19.640 -2.091 26.957 1.00 95.44 80 VAL A O 1
ATOM 547 N N . PHE A 1 81 ? -18.110 -2.422 25.332 1.00 94.31 81 PHE A N 1
ATOM 548 C CA . PHE A 1 81 ? -18.430 -3.794 24.973 1.00 94.31 81 PHE A CA 1
ATOM 549 C C . PHE A 1 81 ? -17.230 -4.679 25.314 1.00 94.31 81 PHE A C 1
ATOM 551 O O . PHE A 1 81 ? -16.085 -4.292 25.085 1.00 94.31 81 PHE A O 1
ATOM 558 N N . GLU A 1 82 ? -17.484 -5.857 25.876 1.00 94.31 82 GLU A N 1
ATOM 559 C CA . GLU A 1 82 ? -16.452 -6.820 26.272 1.00 94.31 82 GLU A CA 1
ATOM 560 C C . GLU A 1 82 ? -16.680 -8.161 25.569 1.00 94.31 82 GLU A C 1
ATOM 562 O O . GLU A 1 82 ? -17.811 -8.501 25.215 1.00 94.31 82 GLU A O 1
ATOM 567 N N . GLY A 1 83 ? -15.609 -8.939 25.390 1.00 93.44 83 GLY A N 1
ATOM 568 C CA . GLY A 1 83 ? -15.672 -10.227 24.695 1.00 93.44 83 GLY A CA 1
ATOM 569 C C . GLY A 1 83 ? -15.994 -10.089 23.205 1.00 93.44 83 GLY A C 1
ATOM 570 O O . GLY A 1 83 ? -16.572 -11.007 22.624 1.00 93.44 83 GLY A O 1
ATOM 571 N N . VAL A 1 84 ? -15.661 -8.942 22.605 1.00 95.19 84 VAL A N 1
ATOM 572 C CA . VAL A 1 84 ? -15.854 -8.695 21.177 1.00 95.19 84 VAL A CA 1
ATOM 573 C C . VAL A 1 84 ? -14.819 -9.490 20.383 1.00 95.19 84 VAL A C 1
ATOM 575 O O . VAL A 1 84 ? -13.620 -9.381 20.622 1.00 95.19 84 VAL A O 1
ATOM 578 N N . THR A 1 85 ? -15.289 -10.288 19.434 1.00 95.25 85 THR A N 1
ATOM 579 C CA . THR A 1 85 ? -14.487 -11.154 18.560 1.00 95.25 85 THR A CA 1
ATOM 580 C C . THR A 1 85 ? -14.523 -10.714 17.099 1.00 95.25 85 THR A C 1
ATOM 582 O O . THR A 1 85 ? -13.786 -11.265 16.291 1.00 95.25 85 THR A O 1
ATOM 585 N N . SER A 1 86 ? -15.377 -9.748 16.750 1.00 96.38 86 SER A N 1
ATOM 586 C CA . SER A 1 86 ? -15.412 -9.077 15.445 1.00 96.38 86 SER A CA 1
ATOM 587 C C . SER A 1 86 ? -16.147 -7.743 15.558 1.00 96.38 86 SER A C 1
ATOM 589 O O . SER A 1 86 ? -17.105 -7.635 16.331 1.00 96.38 86 SER A O 1
ATOM 591 N N . LEU A 1 87 ? -15.742 -6.757 14.761 1.00 97.44 87 LEU A N 1
ATOM 592 C CA . LEU A 1 87 ? -16.412 -5.463 14.637 1.00 97.44 87 LEU A CA 1
ATOM 593 C C . LEU A 1 87 ? -16.913 -5.284 13.201 1.00 97.44 87 LEU A C 1
ATOM 595 O O . LEU A 1 87 ? -16.134 -5.384 12.262 1.00 97.44 87 LEU A O 1
ATOM 599 N N . SER A 1 88 ? -18.202 -5.001 13.039 1.00 97.31 88 SER A N 1
ATOM 600 C CA . SER A 1 88 ? -18.809 -4.633 11.758 1.00 97.31 88 SER A CA 1
ATOM 601 C C . SER A 1 88 ? -19.499 -3.287 11.914 1.00 97.31 88 SER A C 1
ATOM 603 O O . SER A 1 88 ? -20.405 -3.162 12.735 1.00 97.31 88 SER A O 1
ATOM 605 N N . LEU A 1 89 ? -19.096 -2.301 11.125 1.00 96.56 89 LEU A N 1
ATOM 606 C CA . LEU A 1 89 ? -19.691 -0.973 11.071 1.00 96.56 89 LEU A CA 1
ATOM 607 C C . LEU A 1 89 ? -20.265 -0.739 9.676 1.00 96.56 89 LEU A C 1
ATOM 609 O O . LEU A 1 89 ? -19.584 -0.934 8.674 1.00 96.56 89 LEU A O 1
ATOM 613 N N . THR A 1 90 ? -21.522 -0.322 9.612 1.00 95.56 90 THR A N 1
ATOM 614 C CA . THR A 1 90 ? -22.187 0.053 8.367 1.00 95.56 90 THR A CA 1
ATOM 615 C C . THR A 1 90 ? -22.844 1.414 8.535 1.00 95.56 90 THR A C 1
ATOM 617 O O . THR A 1 90 ? -23.732 1.552 9.377 1.00 95.56 90 THR A O 1
ATOM 620 N N . THR A 1 91 ? -22.422 2.411 7.760 1.00 93.06 91 THR A N 1
ATOM 621 C CA . THR A 1 91 ? -23.048 3.743 7.768 1.00 93.06 91 THR A CA 1
ATOM 622 C C . THR A 1 91 ? -23.999 3.919 6.590 1.00 93.06 91 THR A C 1
ATOM 624 O O . THR A 1 91 ? -23.997 3.111 5.663 1.00 93.06 91 THR A O 1
ATOM 627 N N . GLY A 1 92 ? -24.922 4.878 6.665 1.00 85.62 92 GLY A N 1
ATOM 628 C CA . GLY A 1 92 ? -25.893 5.128 5.600 1.00 85.62 92 GLY A CA 1
ATOM 629 C C . GLY A 1 92 ? -25.351 6.037 4.496 1.00 85.62 92 GLY A C 1
ATOM 630 O O . GLY A 1 92 ? -24.157 6.247 4.369 1.00 85.62 92 GLY A O 1
ATOM 631 N N . ALA A 1 93 ? -26.246 6.577 3.668 1.00 84.12 93 ALA A N 1
ATOM 632 C CA . ALA A 1 93 ? -25.852 7.547 2.648 1.00 84.12 93 ALA A CA 1
ATOM 633 C C . ALA A 1 93 ? -25.481 8.895 3.295 1.00 84.12 93 ALA A C 1
ATOM 635 O O . ALA A 1 93 ? -26.359 9.528 3.874 1.00 84.12 93 ALA A O 1
ATOM 636 N N . GLY A 1 94 ? -24.239 9.374 3.182 1.00 88.81 94 GLY A N 1
ATOM 637 C CA . GLY A 1 94 ? -23.844 10.571 3.930 1.00 88.81 94 GLY A CA 1
ATOM 638 C C . GLY A 1 94 ? -22.459 11.137 3.638 1.00 88.81 94 GLY A C 1
ATOM 639 O O . GLY A 1 94 ? -21.862 10.913 2.589 1.00 88.81 94 GLY A O 1
ATOM 640 N N . THR A 1 95 ? -21.991 11.974 4.562 1.00 92.88 95 THR A N 1
ATOM 641 C CA . THR A 1 95 ? -20.573 12.316 4.701 1.00 92.88 95 THR A CA 1
ATOM 642 C C . THR A 1 95 ? -20.145 11.782 6.052 1.00 92.88 95 THR A C 1
ATOM 644 O O . THR A 1 95 ? -20.518 12.366 7.069 1.00 92.88 95 THR A O 1
ATOM 647 N N . ASP A 1 96 ? -19.424 10.668 6.043 1.00 94.31 96 ASP A N 1
ATOM 648 C CA . ASP A 1 96 ? -19.116 9.911 7.252 1.00 94.31 96 ASP A CA 1
ATOM 649 C C . ASP A 1 96 ? -17.648 10.052 7.633 1.00 94.31 96 ASP A C 1
ATOM 651 O O . ASP A 1 96 ? -16.761 9.847 6.811 1.00 94.31 96 ASP A O 1
ATOM 655 N N . ALA A 1 97 ? -17.390 10.372 8.895 1.00 96.62 97 ALA A N 1
ATOM 656 C CA . ALA A 1 97 ? -16.062 10.380 9.488 1.00 96.62 97 ALA A CA 1
ATOM 657 C C . ALA A 1 97 ? -15.993 9.287 10.557 1.00 96.62 97 ALA A C 1
ATOM 659 O O . ALA A 1 97 ? -16.729 9.315 11.544 1.00 96.62 97 ALA A O 1
ATOM 660 N N . ILE A 1 98 ? -15.115 8.309 10.363 1.00 98.19 98 ILE A N 1
ATOM 661 C CA . ILE A 1 98 ? -14.966 7.151 11.242 1.00 98.19 98 ILE A CA 1
ATOM 662 C C . ILE A 1 98 ? -13.524 7.110 11.727 1.00 98.19 98 ILE A C 1
ATOM 664 O O . ILE A 1 98 ? -12.597 6.980 10.933 1.00 98.19 98 ILE A O 1
ATOM 668 N N . PHE A 1 99 ? -13.332 7.170 13.041 1.00 98.62 99 PHE A N 1
ATOM 669 C CA . PHE A 1 99 ? -12.018 7.102 13.662 1.00 98.62 99 PHE A CA 1
ATOM 670 C C . PHE A 1 99 ? -11.922 5.919 14.626 1.00 98.62 99 PHE A C 1
ATOM 672 O O . PHE A 1 99 ? -12.601 5.879 15.651 1.00 98.62 99 PHE A O 1
ATOM 679 N N . ILE A 1 100 ? -11.059 4.955 14.312 1.00 98.75 100 ILE A N 1
ATOM 680 C CA . ILE A 1 100 ? -10.811 3.772 15.140 1.00 98.75 100 ILE A CA 1
ATOM 681 C C . ILE A 1 100 ? -9.393 3.855 15.705 1.00 98.75 100 ILE A C 1
ATOM 683 O O . ILE A 1 100 ? -8.429 3.883 14.946 1.00 98.75 100 ILE A O 1
ATOM 687 N N . ARG A 1 101 ? -9.241 3.859 17.030 1.00 98.69 101 ARG A N 1
ATOM 688 C CA . ARG A 1 101 ? -7.944 3.713 17.705 1.00 98.69 101 ARG A CA 1
ATOM 689 C C . ARG A 1 101 ? -7.777 2.299 18.230 1.00 98.69 101 ARG A C 1
ATOM 691 O O . ARG A 1 101 ? -8.686 1.743 18.844 1.00 98.69 101 ARG A O 1
ATOM 698 N N . VAL A 1 102 ? -6.597 1.732 18.037 1.00 98.50 102 VAL A N 1
ATOM 699 C CA . VAL A 1 102 ? -6.282 0.350 18.385 1.00 98.50 102 VAL A CA 1
ATOM 700 C C . VAL A 1 102 ? -5.061 0.316 19.292 1.00 98.50 102 VAL A C 1
ATOM 702 O O . VAL A 1 102 ? -3.973 0.725 18.906 1.00 98.50 102 VAL A O 1
ATOM 705 N N . PHE A 1 103 ? -5.248 -0.216 20.495 1.00 97.69 103 PHE A N 1
ATOM 706 C CA . PHE A 1 103 ? -4.210 -0.368 21.519 1.00 97.69 103 PHE A CA 1
ATOM 707 C C . PHE A 1 103 ? -3.889 -1.841 21.818 1.00 97.69 103 PHE A C 1
ATOM 709 O O . PHE A 1 103 ? -2.983 -2.139 22.595 1.00 97.69 103 PHE A O 1
ATOM 716 N N . ALA A 1 104 ? -4.678 -2.772 21.272 1.00 95.19 104 ALA A N 1
ATOM 717 C CA . ALA A 1 104 ? -4.523 -4.208 21.485 1.00 95.19 104 ALA A CA 1
ATOM 718 C C . ALA A 1 104 ? -3.552 -4.824 20.466 1.00 95.19 104 ALA A C 1
ATOM 720 O O . ALA A 1 104 ? -3.558 -4.454 19.297 1.00 95.19 104 ALA A O 1
ATOM 721 N N . LEU A 1 105 ? -2.756 -5.804 20.906 1.00 93.94 105 LEU A N 1
ATOM 722 C CA . LEU A 1 105 ? -1.844 -6.556 20.032 1.00 93.94 105 LEU A CA 1
ATOM 723 C C . LEU A 1 105 ? -2.595 -7.572 19.162 1.00 93.94 105 LEU A C 1
ATOM 725 O O . LEU A 1 105 ? -2.269 -7.761 17.997 1.00 93.94 105 LEU A O 1
ATOM 729 N N . GLU A 1 106 ? -3.607 -8.227 19.725 1.00 93.12 106 GLU A N 1
ATOM 730 C CA . GLU A 1 106 ? -4.500 -9.117 18.986 1.00 93.12 106 GLU A CA 1
ATOM 731 C C . GLU A 1 106 ? -5.799 -8.366 18.712 1.00 93.12 106 GLU A C 1
ATOM 733 O O . GLU A 1 106 ? -6.592 -8.106 19.626 1.00 93.12 106 GLU A O 1
ATOM 738 N N . VAL A 1 107 ? -5.976 -7.967 17.455 1.00 92.94 107 VAL A N 1
ATOM 739 C CA . VAL A 1 107 ? -7.124 -7.185 17.007 1.00 92.94 107 VAL A CA 1
ATOM 740 C C . VAL A 1 107 ? -8.108 -8.136 16.346 1.00 92.94 107 VAL A C 1
ATOM 742 O O . VAL A 1 107 ? -7.741 -8.941 15.493 1.00 92.94 107 VAL A O 1
ATOM 745 N N . MET A 1 108 ? -9.375 -8.051 16.745 1.00 95.44 108 MET A N 1
ATOM 746 C CA . MET A 1 108 ? -10.438 -8.758 16.041 1.00 95.44 108 MET A CA 1
ATOM 747 C C . MET A 1 108 ? -10.536 -8.281 14.581 1.00 95.44 108 MET A C 1
ATOM 749 O O . MET A 1 108 ? -10.183 -7.135 14.307 1.00 95.44 108 MET A O 1
ATOM 753 N N . PRO A 1 109 ? -11.096 -9.084 13.661 1.00 97.69 109 PRO A N 1
ATOM 754 C CA . PRO A 1 109 ? -11.420 -8.596 12.327 1.00 97.69 109 PRO A CA 1
ATOM 755 C C . PRO A 1 109 ? -12.345 -7.375 12.390 1.00 97.69 109 PRO A C 1
ATOM 757 O O . PRO A 1 109 ? -13.337 -7.377 13.137 1.00 97.69 109 PRO A O 1
ATOM 760 N N . ILE A 1 110 ? -12.017 -6.351 11.603 1.00 98.38 110 ILE A N 1
ATOM 761 C CA . ILE A 1 110 ? -12.785 -5.109 11.483 1.00 98.38 110 ILE A CA 1
ATOM 762 C C . ILE A 1 110 ? -13.333 -5.015 10.060 1.00 98.38 110 ILE A C 1
ATOM 764 O O . ILE A 1 110 ? -12.585 -5.101 9.093 1.00 98.38 110 ILE A O 1
ATOM 768 N N . SER A 1 111 ? -14.636 -4.791 9.926 1.00 98.38 111 SER A N 1
ATOM 769 C CA . SER A 1 111 ? -15.258 -4.429 8.654 1.00 98.38 111 SER A CA 1
ATOM 770 C C . SER A 1 111 ? -15.955 -3.082 8.787 1.00 98.38 111 SER A C 1
ATOM 772 O O . SER A 1 111 ? -16.750 -2.881 9.705 1.00 98.38 111 SER A O 1
ATOM 774 N N . VAL A 1 112 ? -15.649 -2.166 7.873 1.00 98.00 112 VAL A N 1
ATOM 775 C CA . VAL A 1 112 ? -16.307 -0.865 7.733 1.00 98.00 112 VAL A CA 1
ATOM 776 C C . VAL A 1 112 ? -16.896 -0.783 6.332 1.00 98.00 112 VAL A C 1
ATOM 778 O O . VAL A 1 112 ? -16.183 -0.961 5.352 1.00 98.00 112 VAL A O 1
ATOM 781 N N . ASN A 1 113 ? -18.192 -0.513 6.231 1.00 96.56 113 ASN A N 1
ATOM 782 C CA . ASN A 1 113 ? -18.881 -0.276 4.968 1.00 96.56 113 ASN A CA 1
ATOM 783 C C . ASN A 1 113 ? -19.611 1.066 5.043 1.00 96.56 113 ASN A C 1
ATOM 785 O O . ASN A 1 113 ? -20.560 1.199 5.816 1.00 96.56 113 ASN A O 1
ATOM 789 N N . THR A 1 114 ? -19.181 2.044 4.251 1.00 94.19 114 THR A N 1
ATOM 790 C CA . THR A 1 114 ? -19.757 3.397 4.265 1.00 94.19 114 THR A CA 1
ATOM 791 C C . THR A 1 114 ? -20.890 3.595 3.255 1.00 94.19 114 THR A C 1
ATOM 793 O O . THR A 1 114 ? -21.450 4.677 3.134 1.00 94.19 114 THR A O 1
ATOM 796 N N . ASN A 1 115 ? -21.293 2.521 2.568 1.00 89.75 115 ASN A N 1
ATOM 797 C CA . ASN A 1 115 ? -22.396 2.441 1.612 1.00 89.75 115 ASN A CA 1
ATOM 798 C C . ASN A 1 115 ? -22.380 3.474 0.478 1.00 89.75 115 ASN A C 1
ATOM 800 O O . ASN A 1 115 ? 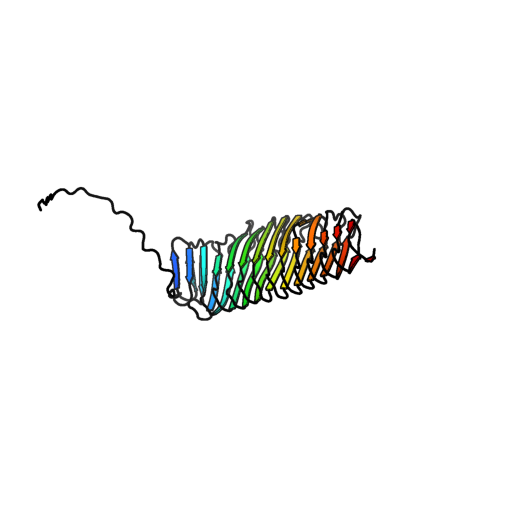-22.070 3.121 -0.652 1.00 89.75 115 ASN A O 1
ATOM 804 N N . ALA A 1 116 ? -22.851 4.698 0.699 1.00 86.44 116 ALA A N 1
ATOM 805 C CA . ALA A 1 116 ? -23.006 5.695 -0.354 1.00 86.44 116 ALA A CA 1
ATOM 806 C C . ALA A 1 116 ? -22.659 7.088 0.168 1.00 86.44 116 ALA A C 1
ATOM 808 O O . ALA A 1 116 ? -22.856 7.395 1.336 1.00 86.44 116 ALA A O 1
ATOM 809 N N . GLY A 1 117 ? -22.235 7.972 -0.731 1.00 90.06 117 GLY A N 1
ATOM 810 C CA . GLY A 1 117 ? -21.758 9.296 -0.345 1.00 90.06 117 GLY A CA 1
ATOM 811 C C . GLY A 1 117 ? -20.256 9.297 -0.086 1.00 90.06 117 GLY A C 1
ATOM 812 O O . GLY A 1 117 ? -19.553 8.454 -0.629 1.00 90.06 117 GLY A O 1
ATOM 813 N N . ASN A 1 118 ? -19.789 10.291 0.664 1.00 94.25 118 ASN A N 1
ATOM 814 C CA . ASN A 1 118 ? -18.369 10.510 0.915 1.00 94.25 118 ASN A CA 1
ATOM 815 C C . ASN A 1 118 ? -17.990 9.927 2.273 1.00 94.25 118 ASN A C 1
ATOM 817 O O . ASN A 1 118 ? -18.768 10.037 3.224 1.00 94.25 118 ASN A O 1
ATOM 821 N N . SER A 1 119 ? -16.776 9.409 2.409 1.00 95.69 119 SER A N 1
ATOM 822 C CA . SER A 1 119 ? -16.309 8.905 3.694 1.00 95.69 119 SER A CA 1
ATOM 823 C C . SER A 1 119 ? -14.836 9.175 3.972 1.00 95.69 119 SER A C 1
ATOM 825 O O . SER A 1 119 ? -14.018 9.301 3.066 1.00 95.69 119 SER A O 1
ATOM 827 N N . ASP A 1 120 ? -14.511 9.285 5.256 1.00 97.69 120 ASP A N 1
ATOM 828 C CA . ASP A 1 120 ? -13.158 9.361 5.795 1.00 97.69 120 ASP A CA 1
ATOM 829 C C . ASP A 1 120 ? -13.033 8.350 6.939 1.00 97.69 120 ASP A C 1
ATOM 831 O O . ASP A 1 120 ? -13.527 8.560 8.049 1.00 97.69 120 ASP A O 1
ATOM 835 N N . VAL A 1 121 ? -12.429 7.203 6.638 1.00 98.50 121 VAL A N 1
ATOM 836 C CA . VAL A 1 121 ? -12.182 6.110 7.575 1.00 98.50 121 VAL A CA 1
ATOM 837 C C . VAL A 1 121 ? -10.716 6.130 7.961 1.00 98.50 121 VAL A C 1
ATOM 839 O O . VAL A 1 121 ? -9.841 5.843 7.149 1.00 98.50 121 VAL A O 1
ATOM 842 N N . LYS A 1 122 ? -10.433 6.394 9.231 1.00 98.75 122 LYS A N 1
ATOM 843 C CA . LYS A 1 122 ? -9.079 6.388 9.773 1.00 98.75 122 LYS A CA 1
ATOM 844 C C . LYS A 1 122 ? -8.947 5.366 10.890 1.00 98.75 122 LYS A C 1
ATOM 846 O O . LYS A 1 122 ? -9.671 5.414 11.883 1.00 98.75 122 LYS A O 1
ATOM 851 N N . ILE A 1 123 ? -7.972 4.475 10.757 1.00 98.81 123 ILE A N 1
ATOM 852 C CA . ILE A 1 123 ? -7.658 3.434 11.732 1.00 98.81 123 ILE A CA 1
ATOM 853 C C . ILE A 1 123 ? -6.226 3.648 12.201 1.00 98.81 123 ILE A C 1
ATOM 855 O O . ILE A 1 123 ? -5.276 3.517 11.431 1.00 98.81 123 ILE A O 1
ATOM 859 N N . ARG A 1 124 ? -6.071 4.008 13.474 1.00 98.75 124 ARG A N 1
ATOM 860 C CA . ARG A 1 124 ? -4.781 4.292 14.091 1.00 98.75 124 ARG A CA 1
ATOM 861 C C . ARG A 1 124 ? -4.410 3.220 15.105 1.00 98.75 124 ARG A C 1
ATOM 863 O O . ARG A 1 124 ? -5.127 3.018 16.079 1.00 98.75 124 ARG A O 1
ATOM 870 N N . TYR A 1 125 ? -3.261 2.593 14.917 1.00 98.62 125 TYR A N 1
ATOM 871 C CA . TYR A 1 125 ? -2.668 1.639 15.841 1.00 98.62 125 TYR A CA 1
ATOM 872 C C . TYR A 1 125 ? -1.618 2.349 16.695 1.00 98.62 125 TYR A C 1
ATOM 874 O O . TYR A 1 125 ? -0.692 2.960 16.168 1.00 98.62 125 TYR A O 1
ATOM 882 N N . GLU A 1 126 ? -1.771 2.264 18.012 1.00 98.12 126 GLU A N 1
ATOM 883 C CA . GLU A 1 126 ? -0.850 2.795 19.019 1.00 98.12 126 GLU A CA 1
ATOM 884 C C . GLU A 1 126 ? -0.404 1.620 19.902 1.00 98.12 126 GLU A C 1
ATOM 886 O O . GLU A 1 126 ? -0.942 1.374 20.987 1.00 98.12 126 GLU A O 1
ATOM 891 N N . LEU A 1 127 ? 0.533 0.821 19.383 1.00 97.31 127 LEU A N 1
ATOM 892 C CA . LEU A 1 127 ? 0.922 -0.456 19.978 1.00 97.31 127 LEU A CA 1
ATOM 893 C C . LEU A 1 127 ? 2.138 -0.280 20.884 1.00 97.31 127 LEU A C 1
ATOM 895 O O . LEU A 1 127 ? 3.231 0.075 20.441 1.00 97.31 127 LEU A O 1
ATOM 899 N N . ALA A 1 128 ? 1.938 -0.562 22.169 1.00 95.62 128 ALA A N 1
ATOM 900 C CA . ALA A 1 128 ? 2.987 -0.491 23.175 1.00 95.62 128 ALA A CA 1
ATOM 901 C C . ALA A 1 128 ? 4.060 -1.577 22.990 1.00 95.62 128 ALA A C 1
ATOM 903 O O . ALA A 1 128 ? 3.841 -2.594 22.326 1.00 95.62 128 ALA A O 1
ATOM 904 N N . GLU A 1 129 ? 5.204 -1.371 23.650 1.00 96.31 129 GLU A N 1
ATOM 905 C CA . GLU A 1 129 ? 6.303 -2.335 23.669 1.00 96.31 129 GLU A CA 1
ATOM 906 C C . GLU A 1 129 ? 5.818 -3.708 24.145 1.00 96.31 129 GLU A C 1
ATOM 908 O O . GLU A 1 129 ? 5.150 -3.840 25.177 1.00 96.31 129 GLU A O 1
ATOM 913 N N . SER A 1 130 ? 6.147 -4.744 23.377 1.00 94.69 130 SER A N 1
ATOM 914 C CA . SER A 1 130 ? 5.726 -6.109 23.665 1.00 94.69 130 SER A CA 1
ATOM 915 C C . SER A 1 130 ? 6.657 -7.124 23.027 1.00 94.69 130 SER A C 1
ATOM 917 O O . SER A 1 130 ? 7.149 -6.923 21.924 1.00 94.69 130 SER A O 1
ATOM 919 N N . SER A 1 131 ? 6.822 -8.275 23.679 1.00 95.19 131 SER A N 1
ATOM 920 C CA . SER A 1 131 ? 7.520 -9.430 23.104 1.00 95.19 131 SER A CA 1
ATOM 921 C C . SER A 1 131 ? 6.658 -10.234 22.121 1.00 95.19 131 SER A C 1
ATOM 923 O O . SER A 1 131 ? 7.068 -11.309 21.691 1.00 95.19 131 SER A O 1
ATOM 925 N N . GLN A 1 132 ? 5.419 -9.808 21.878 1.00 95.62 132 GLN A N 1
ATOM 926 C CA . GLN A 1 132 ? 4.466 -10.498 21.016 1.00 95.62 132 GLN A CA 1
ATOM 927 C C . GLN A 1 132 ? 4.308 -9.754 19.696 1.00 95.62 132 GLN A C 1
ATOM 929 O O . GLN A 1 132 ? 4.413 -8.531 19.644 1.00 95.62 132 GLN A O 1
ATOM 934 N N . THR A 1 133 ? 3.998 -10.510 18.650 1.00 96.31 133 THR A N 1
ATOM 935 C CA . THR A 1 133 ? 3.604 -9.973 17.351 1.00 96.31 133 THR A CA 1
ATOM 936 C C . THR A 1 133 ? 2.172 -9.459 17.418 1.00 96.31 133 THR A C 1
ATOM 938 O O . THR A 1 133 ? 1.279 -10.180 17.865 1.00 96.31 133 THR A O 1
ATOM 941 N N . ALA A 1 134 ? 1.954 -8.230 16.959 1.00 97.25 134 ALA A N 1
ATOM 942 C CA . ALA A 1 134 ? 0.617 -7.698 16.764 1.00 97.25 134 ALA A CA 1
ATOM 943 C C . ALA A 1 134 ? 0.026 -8.186 15.436 1.00 97.25 134 ALA A C 1
ATOM 945 O O . ALA A 1 134 ? 0.747 -8.315 14.447 1.00 97.25 134 ALA A O 1
ATOM 946 N N . THR A 1 135 ? -1.278 -8.458 15.417 1.00 97.44 135 THR A N 1
ATOM 947 C CA . THR A 1 135 ? -1.991 -8.975 14.242 1.00 97.44 135 THR A CA 1
ATOM 948 C C . THR A 1 135 ? -3.291 -8.213 14.021 1.00 97.44 135 THR A C 1
ATOM 950 O O . THR A 1 135 ? -4.008 -7.915 14.981 1.00 97.44 135 THR A O 1
ATOM 953 N N . THR A 1 136 ? -3.598 -7.890 12.765 1.00 97.75 136 THR A N 1
ATOM 954 C CA . THR A 1 136 ? -4.830 -7.186 12.396 1.00 97.75 136 THR A CA 1
ATOM 955 C C . THR A 1 136 ? -5.322 -7.582 11.006 1.00 97.75 136 THR A C 1
ATOM 957 O O . THR A 1 136 ? -4.529 -7.824 10.099 1.00 97.75 136 THR A O 1
ATOM 960 N N . ASP A 1 137 ? -6.643 -7.637 10.861 1.00 98.38 137 ASP A N 1
ATOM 961 C CA . ASP A 1 137 ? -7.345 -7.901 9.607 1.00 98.38 137 ASP A CA 1
ATOM 962 C C . ASP A 1 137 ? -8.466 -6.866 9.460 1.00 98.38 137 ASP A C 1
ATOM 964 O O . ASP A 1 137 ? -9.312 -6.732 10.357 1.00 98.38 137 ASP A O 1
ATOM 968 N N . VAL A 1 138 ? -8.433 -6.084 8.380 1.00 98.75 138 VAL A N 1
ATOM 969 C CA . VAL A 1 138 ? -9.386 -4.995 8.152 1.00 98.75 138 VAL A CA 1
ATOM 970 C C . VAL A 1 138 ? -9.881 -4.969 6.717 1.00 98.75 138 VAL A C 1
ATOM 972 O O . VAL A 1 138 ? -9.096 -4.949 5.772 1.00 98.75 138 VAL A O 1
ATOM 975 N N . VAL A 1 139 ? -11.196 -4.833 6.570 1.00 98.69 139 VAL A N 1
ATOM 976 C CA . VAL A 1 139 ? -11.851 -4.544 5.296 1.00 98.69 139 VAL A CA 1
ATOM 977 C C . VAL A 1 139 ? -12.585 -3.210 5.385 1.00 98.69 139 VAL A C 1
ATOM 979 O O . VAL A 1 139 ? -13.473 -3.043 6.222 1.00 98.69 139 VAL A O 1
ATOM 982 N N . VAL A 1 140 ? -12.253 -2.279 4.495 1.00 98.44 140 VAL A N 1
ATOM 983 C CA . VAL A 1 140 ? -12.987 -1.025 4.295 1.00 98.44 140 VAL A CA 1
ATOM 984 C C . VAL A 1 140 ? -13.628 -1.044 2.912 1.00 98.44 140 VAL A C 1
ATOM 986 O O . VAL A 1 140 ? -12.959 -1.252 1.903 1.00 98.44 140 VAL A O 1
ATOM 989 N N . THR A 1 141 ? -14.935 -0.832 2.851 1.00 97.06 141 THR A N 1
ATOM 990 C CA . THR A 1 141 ? -15.689 -0.665 1.607 1.00 97.06 141 THR A CA 1
ATOM 991 C C . THR A 1 141 ? -16.268 0.742 1.581 1.00 97.06 141 THR A C 1
ATOM 993 O O . THR A 1 141 ? -17.123 1.069 2.405 1.00 97.06 141 THR A O 1
ATOM 996 N N . GLY A 1 142 ? -15.753 1.559 0.665 1.00 92.94 142 GLY A N 1
ATOM 997 C CA . GLY A 1 142 ? -16.217 2.915 0.400 1.00 92.94 142 GLY A CA 1
ATOM 998 C C . GLY A 1 142 ? -17.552 2.941 -0.341 1.00 92.94 142 GLY A C 1
ATOM 999 O O . GLY A 1 142 ? -18.042 1.909 -0.818 1.00 92.94 142 GLY A O 1
ATOM 1000 N N . GLY A 1 143 ? -18.133 4.133 -0.438 1.00 86.75 143 GLY A N 1
ATOM 1001 C CA . GLY A 1 143 ? -19.325 4.375 -1.226 1.00 86.75 143 GLY A CA 1
ATOM 1002 C C . GLY A 1 143 ? -19.046 4.734 -2.681 1.00 86.75 143 GLY A C 1
ATOM 1003 O O . GLY A 1 143 ? -18.058 4.326 -3.282 1.00 86.75 143 GLY A O 1
ATOM 1004 N N . THR A 1 144 ? -20.003 5.435 -3.294 1.00 87.25 144 THR A N 1
ATOM 1005 C CA . THR A 1 144 ? -19.911 5.936 -4.677 1.00 87.25 144 THR A CA 1
ATOM 1006 C C . THR A 1 144 ? -19.426 7.391 -4.750 1.00 87.25 144 THR A C 1
ATOM 1008 O O . THR A 1 144 ? -19.747 8.083 -5.722 1.00 87.25 144 THR A O 1
ATOM 1011 N N . GLY A 1 145 ? -18.840 7.915 -3.674 1.00 91.62 145 GLY A N 1
ATOM 1012 C CA . GLY A 1 145 ? -18.490 9.324 -3.535 1.00 91.62 145 GLY A CA 1
ATOM 1013 C C . GLY A 1 145 ? -16.985 9.530 -3.488 1.00 91.62 145 GLY A C 1
ATOM 1014 O O . GLY A 1 145 ? -16.233 8.885 -4.209 1.00 91.62 145 GLY A O 1
ATOM 1015 N N . GLU A 1 146 ? -16.555 10.506 -2.693 1.00 94.81 146 GLU A N 1
ATOM 1016 C CA . GLU A 1 146 ? -15.143 10.646 -2.340 1.00 94.81 146 GLU A CA 1
ATOM 1017 C C . GLU A 1 146 ? -14.873 9.861 -1.059 1.00 94.81 146 GLU A C 1
ATOM 1019 O O . GLU A 1 146 ? -15.361 10.243 0.007 1.00 94.81 146 GLU A O 1
ATOM 1024 N N . ASP A 1 147 ? -14.113 8.776 -1.162 1.00 96.38 147 ASP A N 1
ATOM 1025 C CA . ASP A 1 147 ? -13.917 7.827 -0.070 1.00 96.38 147 ASP A CA 1
ATOM 1026 C C . ASP A 1 147 ? -12.441 7.710 0.298 1.00 96.38 147 ASP A C 1
ATOM 1028 O O . ASP A 1 147 ? -11.581 7.467 -0.546 1.00 96.38 147 ASP A O 1
ATOM 1032 N N . LYS A 1 148 ? -12.132 7.881 1.582 1.00 97.88 148 LYS A N 1
ATOM 1033 C CA . LYS A 1 148 ? -10.772 7.803 2.111 1.00 97.88 148 LYS A CA 1
ATOM 1034 C C . LYS A 1 148 ? -10.674 6.711 3.157 1.00 97.88 148 LYS A C 1
ATOM 1036 O O . LYS A 1 148 ? -11.485 6.655 4.074 1.00 97.88 148 LYS A O 1
ATOM 1041 N N . ALA A 1 149 ? -9.648 5.882 3.046 1.00 98.50 149 ALA A N 1
ATOM 1042 C CA . ALA A 1 149 ? -9.265 4.899 4.043 1.00 98.50 149 ALA A CA 1
ATOM 1043 C C . ALA A 1 149 ? -7.790 5.099 4.405 1.00 98.50 149 ALA A C 1
ATOM 1045 O O . ALA A 1 149 ? -6.911 4.989 3.549 1.00 98.50 149 ALA A O 1
ATOM 1046 N N . ALA A 1 150 ? -7.514 5.399 5.671 1.00 98.75 150 ALA A N 1
ATOM 1047 C CA . ALA A 1 150 ? -6.177 5.654 6.184 1.00 98.75 150 ALA A CA 1
ATOM 1048 C C . ALA A 1 150 ? -5.834 4.706 7.339 1.00 98.75 150 ALA A C 1
ATOM 1050 O O . ALA A 1 150 ? -6.527 4.672 8.356 1.00 98.75 150 ALA A O 1
ATOM 1051 N N . PHE A 1 151 ? -4.721 3.993 7.209 1.00 98.88 151 PHE A N 1
ATOM 1052 C CA . PHE A 1 151 ? -4.110 3.193 8.263 1.00 98.88 151 PHE A CA 1
ATOM 1053 C C . PHE A 1 151 ? -2.869 3.920 8.779 1.00 98.88 151 PHE A C 1
ATOM 1055 O O . PHE A 1 151 ? -1.938 4.187 8.024 1.00 98.88 151 PHE A O 1
ATOM 1062 N N . GLU A 1 152 ? -2.841 4.248 10.065 1.00 98.81 152 GLU A N 1
ATOM 1063 C CA . GLU A 1 152 ? -1.682 4.863 10.717 1.00 98.81 152 GLU A CA 1
ATOM 1064 C C . GLU A 1 152 ? -1.176 3.931 11.809 1.00 98.81 152 GLU A C 1
ATOM 1066 O O . GLU A 1 152 ? -1.899 3.644 12.758 1.00 98.81 152 GLU A O 1
ATOM 1071 N N . VAL A 1 153 ? 0.059 3.455 11.704 1.00 98.75 153 VAL A N 1
ATOM 1072 C CA . VAL A 1 153 ? 0.636 2.521 12.674 1.00 98.75 153 VAL A CA 1
ATOM 1073 C C . VAL A 1 153 ? 1.824 3.158 13.368 1.00 98.75 153 VAL A C 1
ATOM 1075 O O . VAL A 1 153 ? 2.808 3.525 12.735 1.00 98.75 153 VAL A O 1
ATOM 1078 N N . GLU A 1 154 ? 1.751 3.223 14.690 1.00 98.38 154 GLU A N 1
ATOM 1079 C CA . GLU A 1 154 ? 2.889 3.424 15.576 1.00 98.38 154 GLU A CA 1
ATOM 1080 C C . GLU A 1 154 ? 3.052 2.141 16.396 1.00 98.38 154 GLU A C 1
ATOM 1082 O O . GLU A 1 154 ? 2.225 1.835 17.259 1.00 98.38 154 GLU A O 1
ATOM 1087 N N . SER A 1 155 ? 4.077 1.348 16.073 1.00 97.50 155 SER A N 1
ATOM 1088 C CA . SER A 1 155 ? 4.279 0.031 16.681 1.00 97.50 155 SER A CA 1
ATOM 1089 C C . SER A 1 155 ? 5.631 -0.089 17.363 1.00 97.50 155 SER A C 1
ATOM 1091 O O . SER A 1 155 ? 6.674 0.067 16.735 1.00 97.50 155 SER A O 1
ATOM 1093 N N . LEU A 1 156 ? 5.597 -0.441 18.647 1.00 96.94 156 LEU A N 1
ATOM 1094 C CA . LEU A 1 156 ? 6.766 -0.832 19.441 1.00 96.94 156 LEU A CA 1
ATOM 1095 C C . LEU A 1 156 ? 6.774 -2.347 19.737 1.00 96.94 156 LEU A C 1
ATOM 1097 O O . LEU A 1 156 ? 7.552 -2.828 20.558 1.00 96.94 156 LEU A O 1
ATOM 1101 N N . ALA A 1 157 ? 5.866 -3.109 19.124 1.00 96.81 157 ALA A N 1
ATOM 1102 C CA . ALA A 1 157 ? 5.773 -4.553 19.302 1.00 96.81 157 ALA A CA 1
ATOM 1103 C C . ALA A 1 157 ? 6.927 -5.289 18.593 1.00 96.81 157 ALA A C 1
ATOM 1105 O O . ALA A 1 157 ? 7.416 -4.843 17.559 1.00 96.81 157 ALA A O 1
ATOM 1106 N N . ALA A 1 158 ? 7.303 -6.471 19.096 1.00 96.00 158 ALA A N 1
ATOM 1107 C CA . ALA A 1 158 ? 8.362 -7.312 18.520 1.00 96.00 158 ALA A CA 1
ATOM 1108 C C . ALA A 1 158 ? 8.078 -7.790 17.082 1.00 96.00 158 ALA A C 1
ATOM 1110 O O . ALA A 1 158 ? 8.977 -8.275 16.396 1.00 96.00 158 ALA A O 1
ATOM 1111 N N . GLY A 1 159 ? 6.837 -7.659 16.614 1.00 97.62 159 GLY A N 1
ATOM 1112 C CA . GLY A 1 159 ? 6.506 -7.751 15.201 1.00 97.62 159 GLY A CA 1
ATOM 1113 C C . GLY A 1 159 ? 5.109 -7.223 14.906 1.00 97.62 159 GLY A C 1
ATOM 1114 O O . GLY A 1 159 ? 4.299 -7.036 15.818 1.00 97.62 159 GLY A O 1
ATOM 1115 N N . PHE A 1 160 ? 4.820 -7.023 13.627 1.00 98.50 160 PHE A N 1
ATOM 1116 C CA . PHE A 1 160 ? 3.537 -6.521 13.149 1.00 98.50 160 PHE A CA 1
ATOM 1117 C C . PHE A 1 160 ? 3.114 -7.271 11.887 1.00 98.50 160 PHE A C 1
ATOM 1119 O O . PHE A 1 160 ? 3.890 -7.373 10.937 1.00 98.50 160 PHE A O 1
ATOM 1126 N N . VAL A 1 161 ? 1.898 -7.814 11.899 1.00 98.62 161 VAL A N 1
ATOM 1127 C CA . VAL A 1 161 ? 1.289 -8.512 10.765 1.00 98.62 161 VAL A CA 1
ATOM 1128 C C . VAL A 1 161 ? -0.069 -7.892 10.468 1.00 98.62 161 VAL A C 1
ATOM 1130 O O . VAL A 1 161 ? -0.928 -7.830 11.350 1.00 98.62 161 VAL A O 1
ATOM 1133 N N . ALA A 1 162 ? -0.275 -7.462 9.231 1.00 98.69 162 ALA A N 1
ATOM 1134 C CA . ALA A 1 162 ? -1.521 -6.856 8.795 1.00 98.69 162 ALA A CA 1
ATOM 1135 C C . ALA A 1 162 ? -1.988 -7.407 7.450 1.00 98.69 162 ALA A C 1
ATOM 1137 O O . ALA A 1 162 ? -1.191 -7.609 6.535 1.00 98.69 162 ALA A O 1
ATOM 1138 N N . THR A 1 163 ? -3.299 -7.584 7.337 1.00 98.69 163 THR A N 1
ATOM 1139 C CA . THR A 1 163 ? -3.992 -7.769 6.064 1.00 98.69 163 THR A CA 1
ATOM 1140 C C . THR A 1 163 ? -5.069 -6.702 5.971 1.00 98.69 163 THR A C 1
ATOM 1142 O O . THR A 1 163 ? -5.974 -6.648 6.805 1.00 98.69 163 THR A O 1
ATOM 1145 N N . TRP A 1 164 ? -4.947 -5.818 4.988 1.00 98.81 164 TRP A N 1
ATOM 1146 C CA . TRP A 1 164 ? -5.856 -4.699 4.795 1.00 98.81 164 TRP A CA 1
ATOM 1147 C C . TRP A 1 164 ? -6.392 -4.694 3.377 1.00 98.81 164 TRP A C 1
ATOM 1149 O O . TRP A 1 164 ? -5.633 -4.686 2.411 1.00 98.81 164 TRP A O 1
ATOM 1159 N N . THR A 1 165 ? -7.711 -4.639 3.256 1.00 98.75 165 THR A N 1
ATOM 1160 C CA . THR A 1 165 ? -8.391 -4.514 1.973 1.00 98.75 165 THR A CA 1
ATOM 1161 C C . THR A 1 165 ? -9.234 -3.251 1.971 1.00 98.75 165 THR A C 1
ATOM 1163 O O . THR A 1 165 ? -10.095 -3.064 2.831 1.00 98.75 165 THR A O 1
ATOM 1166 N N . VAL A 1 166 ? -9.013 -2.398 0.978 1.00 98.50 166 VAL A N 1
ATOM 1167 C CA . VAL A 1 166 ? -9.819 -1.211 0.708 1.00 98.50 166 VAL A CA 1
ATOM 1168 C C . VAL A 1 166 ? -10.470 -1.371 -0.657 1.00 98.50 166 VAL A C 1
ATOM 1170 O O . VAL A 1 166 ? -9.807 -1.620 -1.661 1.00 98.50 166 VAL A O 1
ATOM 1173 N N . SER A 1 167 ? -11.786 -1.230 -0.708 1.00 96.62 167 SER A N 1
ATOM 1174 C CA . SER A 1 167 ? -12.544 -1.239 -1.956 1.00 96.62 167 SER A CA 1
ATOM 1175 C C . SER A 1 167 ? -13.308 0.070 -2.089 1.00 96.62 167 SER A C 1
ATOM 1177 O O . SER A 1 167 ? -14.282 0.281 -1.371 1.00 96.62 167 SER A O 1
ATOM 1179 N N . GLY A 1 168 ? -12.861 0.937 -2.993 1.00 87.88 168 GLY A N 1
ATOM 1180 C CA . GLY A 1 168 ? -13.647 2.060 -3.494 1.00 87.88 168 GLY A CA 1
ATOM 1181 C C . GLY A 1 168 ? -14.608 1.582 -4.583 1.00 87.88 168 GLY A C 1
ATOM 1182 O O . GLY A 1 168 ? -14.320 0.614 -5.293 1.00 87.88 168 GLY A O 1
ATOM 1183 N N . LEU A 1 169 ? -15.773 2.221 -4.715 1.00 84.38 169 LEU A N 1
ATOM 1184 C CA . LEU A 1 169 ? -16.651 1.972 -5.862 1.00 84.38 169 LEU A CA 1
ATOM 1185 C C . LEU A 1 169 ? -16.288 2.945 -6.994 1.00 84.38 169 LEU A C 1
ATOM 1187 O O . LEU A 1 169 ? -15.153 2.974 -7.467 1.00 84.38 169 LEU A O 1
ATOM 1191 N N . SER A 1 170 ? -17.264 3.695 -7.492 1.00 83.50 170 SER A N 1
ATOM 1192 C CA . SER A 1 170 ? -17.047 4.800 -8.425 1.00 83.50 170 SER A CA 1
ATOM 1193 C C . SER A 1 170 ? -16.786 6.085 -7.646 1.00 83.50 170 SER A C 1
ATOM 1195 O O . SER A 1 170 ? -17.513 6.321 -6.690 1.00 83.50 170 SER A O 1
ATOM 1197 N N . GLY A 1 171 ? -15.890 6.954 -8.101 1.00 91.44 171 GLY A N 1
ATOM 1198 C CA . GLY A 1 171 ? -15.612 8.237 -7.448 1.00 91.44 171 GLY A CA 1
ATOM 1199 C C . GLY A 1 171 ? -14.121 8.422 -7.188 1.00 91.44 171 GLY A C 1
ATOM 1200 O O . GLY A 1 171 ? -13.328 7.628 -7.665 1.00 91.44 171 GLY A O 1
ATOM 1201 N N . ASN A 1 172 ? -13.734 9.480 -6.477 1.00 95.50 172 ASN A N 1
ATOM 1202 C CA . ASN A 1 172 ? -12.319 9.714 -6.170 1.00 95.50 172 ASN A CA 1
ATOM 1203 C C . ASN A 1 172 ? -11.982 9.035 -4.841 1.00 95.50 172 ASN A C 1
ATOM 1205 O O . ASN A 1 172 ? -12.447 9.490 -3.793 1.00 95.50 172 ASN A O 1
ATOM 1209 N N . ASN A 1 173 ? -11.181 7.977 -4.867 1.00 97.19 173 ASN A N 1
ATOM 1210 C CA . ASN A 1 173 ? -10.886 7.167 -3.694 1.00 97.19 173 ASN A CA 1
ATOM 1211 C C . ASN A 1 173 ? -9.417 7.301 -3.274 1.00 97.19 173 ASN A C 1
ATOM 1213 O O . ASN A 1 173 ? -8.508 7.394 -4.095 1.00 97.19 173 ASN A O 1
ATOM 1217 N N . GLU A 1 174 ? -9.160 7.283 -1.970 1.00 98.06 174 GLU A N 1
ATOM 1218 C CA . GLU A 1 174 ? -7.815 7.357 -1.401 1.00 98.06 174 GLU A CA 1
ATOM 1219 C C . GLU A 1 174 ? -7.609 6.219 -0.398 1.00 98.06 174 GLU A C 1
ATOM 1221 O O . GLU A 1 174 ? -8.290 6.147 0.619 1.00 98.06 174 GLU A O 1
ATOM 1226 N N . ALA A 1 175 ? -6.634 5.352 -0.653 1.00 98.56 175 ALA A N 1
ATOM 1227 C CA . ALA A 1 175 ? -6.190 4.312 0.265 1.00 98.56 175 ALA A CA 1
ATOM 1228 C C . ALA A 1 175 ? -4.753 4.617 0.698 1.00 98.56 175 ALA A C 1
ATOM 1230 O O . ALA A 1 175 ? -3.832 4.619 -0.117 1.00 98.56 175 ALA A O 1
ATOM 1231 N N . THR A 1 176 ? -4.558 4.916 1.980 1.00 98.81 176 THR A N 1
ATOM 1232 C CA . THR A 1 176 ? -3.252 5.271 2.543 1.00 98.81 176 THR A CA 1
ATOM 1233 C C . THR A 1 176 ? -2.905 4.364 3.713 1.00 98.81 176 THR A C 1
ATOM 1235 O O . THR A 1 176 ? -3.724 4.151 4.600 1.00 98.81 176 THR A O 1
ATOM 1238 N N . ALA A 1 177 ? -1.667 3.895 3.766 1.00 98.88 177 ALA A N 1
ATOM 1239 C CA . ALA A 1 177 ? -1.092 3.254 4.935 1.00 98.88 177 ALA A CA 1
ATOM 1240 C C . ALA A 1 177 ? 0.263 3.886 5.255 1.00 98.88 177 ALA A C 1
ATOM 1242 O O . ALA A 1 177 ? 1.129 3.973 4.388 1.00 98.88 177 ALA A O 1
ATOM 1243 N N . VAL A 1 178 ? 0.435 4.324 6.500 1.00 98.81 178 VAL A N 1
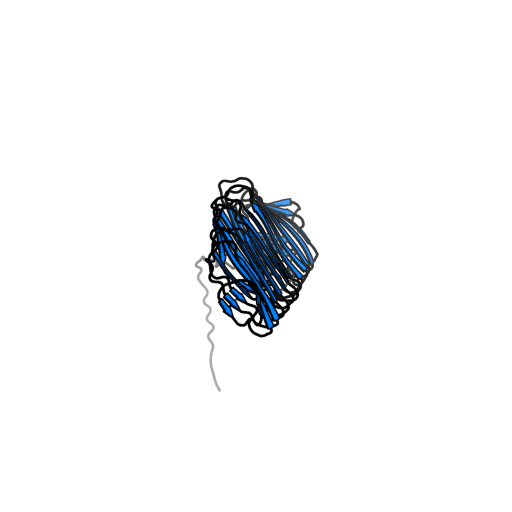ATOM 1244 C CA . VAL A 1 178 ? 1.685 4.880 7.024 1.00 98.81 178 VAL A CA 1
ATOM 1245 C C . VAL A 1 178 ? 2.067 4.103 8.272 1.00 98.81 178 VAL A C 1
ATOM 1247 O O . VAL A 1 178 ? 1.338 4.116 9.265 1.00 98.81 178 VAL A O 1
ATOM 1250 N N . ILE A 1 179 ? 3.212 3.431 8.232 1.00 98.81 179 ILE A N 1
ATOM 1251 C CA . ILE A 1 179 ? 3.701 2.579 9.313 1.00 98.81 179 ILE A CA 1
ATOM 1252 C C . ILE A 1 179 ? 5.029 3.114 9.820 1.00 98.81 179 ILE A C 1
ATOM 1254 O O . ILE A 1 179 ? 5.999 3.233 9.079 1.00 98.81 179 ILE A O 1
ATOM 1258 N N . ASN A 1 180 ? 5.085 3.374 11.119 1.00 98.44 180 ASN A N 1
ATOM 1259 C CA . ASN A 1 180 ? 6.298 3.695 11.842 1.00 98.44 180 ASN A CA 1
ATOM 1260 C C . ASN A 1 180 ? 6.534 2.632 12.921 1.00 98.44 180 ASN A C 1
ATOM 1262 O O . ASN A 1 180 ? 5.842 2.588 13.942 1.00 98.44 180 ASN A O 1
ATOM 1266 N N . SER A 1 181 ? 7.520 1.773 12.681 1.00 96.75 181 SER A N 1
ATOM 1267 C CA . SER A 1 181 ? 7.977 0.733 13.602 1.00 96.75 181 SER A CA 1
ATOM 1268 C C . SER A 1 181 ? 9.459 0.962 13.915 1.00 96.75 181 SER A C 1
ATOM 1270 O O . SER A 1 181 ? 10.316 0.303 13.318 1.00 96.75 181 SER A O 1
ATOM 1272 N N . PRO A 1 182 ? 9.779 1.933 14.793 1.00 93.44 182 PRO A N 1
ATOM 1273 C CA . PRO A 1 182 ? 11.145 2.414 14.997 1.00 93.44 182 PRO A CA 1
ATOM 1274 C C . PRO A 1 182 ? 12.015 1.482 15.852 1.00 93.44 182 PRO A C 1
ATOM 1276 O O . PRO A 1 182 ? 13.227 1.670 15.903 1.00 93.44 182 PRO A O 1
ATOM 1279 N N . GLU A 1 183 ? 11.411 0.515 16.543 1.00 92.56 183 GLU A N 1
ATOM 1280 C CA . GLU A 1 183 ? 12.127 -0.449 17.377 1.00 92.56 183 GLU A CA 1
ATOM 1281 C C . GLU A 1 183 ? 12.569 -1.668 16.564 1.00 92.56 183 GLU A C 1
ATOM 1283 O O . GLU A 1 183 ? 11.883 -2.102 15.628 1.00 92.56 183 GLU A O 1
ATOM 1288 N N . ASP A 1 184 ? 13.703 -2.244 16.967 1.00 94.81 184 ASP A N 1
ATOM 1289 C CA . ASP A 1 184 ? 14.175 -3.517 16.430 1.00 94.81 184 ASP A CA 1
ATOM 1290 C C . ASP A 1 184 ? 13.075 -4.575 16.603 1.00 94.81 184 ASP A C 1
ATOM 1292 O O . ASP A 1 184 ? 12.605 -4.844 17.711 1.00 94.81 184 ASP A O 1
ATOM 1296 N N . SER A 1 185 ? 12.672 -5.187 15.494 1.00 96.38 185 SER A N 1
ATOM 1297 C CA . SER A 1 185 ? 11.620 -6.204 15.467 1.00 96.38 185 SER A CA 1
ATOM 1298 C C . SER A 1 185 ? 12.063 -7.421 14.664 1.00 96.38 185 SER A C 1
ATOM 1300 O O . SER A 1 185 ? 12.968 -7.363 13.830 1.00 96.38 185 SER A O 1
ATOM 1302 N N . ASP A 1 186 ? 11.432 -8.560 14.924 1.00 97.06 186 ASP A N 1
ATOM 1303 C CA . ASP A 1 186 ? 11.727 -9.785 14.185 1.00 97.06 186 ASP A CA 1
ATOM 1304 C C . ASP A 1 186 ? 11.038 -9.775 12.812 1.00 97.06 186 ASP A C 1
ATOM 1306 O O . ASP A 1 186 ? 11.609 -10.243 11.825 1.00 97.06 186 ASP A O 1
ATOM 1310 N N . LEU A 1 187 ? 9.815 -9.232 12.748 1.00 97.69 187 LEU A N 1
ATOM 1311 C CA . LEU A 1 187 ? 8.933 -9.342 11.588 1.00 97.69 187 LEU A CA 1
ATOM 1312 C C . LEU A 1 187 ? 8.080 -8.088 11.366 1.00 97.69 187 LEU A C 1
ATOM 1314 O O . LEU A 1 187 ? 7.369 -7.641 12.265 1.00 97.69 187 LEU A O 1
ATOM 1318 N N . MET A 1 188 ? 8.056 -7.626 10.120 1.00 98.50 188 MET A N 1
ATOM 1319 C CA . MET A 1 188 ? 7.040 -6.741 9.556 1.00 98.50 188 MET A CA 1
ATOM 1320 C C . MET A 1 188 ? 6.403 -7.465 8.368 1.00 98.50 188 MET A C 1
ATOM 1322 O O . MET A 1 188 ? 7.114 -7.833 7.442 1.00 98.50 188 MET A O 1
ATOM 1326 N N . SER A 1 189 ? 5.094 -7.698 8.379 1.00 98.69 189 SER A N 1
ATOM 1327 C CA . SER A 1 189 ? 4.389 -8.347 7.268 1.00 98.69 189 SER A CA 1
ATOM 1328 C C . SER A 1 189 ? 3.098 -7.607 6.974 1.00 98.69 189 SER A C 1
ATOM 1330 O O . SER A 1 189 ? 2.227 -7.548 7.837 1.00 98.69 189 SER A O 1
ATOM 1332 N N . VAL A 1 190 ? 2.951 -7.050 5.777 1.00 98.88 190 VAL A N 1
ATOM 1333 C CA . VAL A 1 190 ? 1.742 -6.302 5.419 1.00 98.88 190 VAL A CA 1
ATOM 1334 C C . VAL A 1 190 ? 1.285 -6.664 4.020 1.00 98.88 190 VAL A C 1
ATOM 1336 O O . VAL A 1 190 ? 2.015 -6.459 3.052 1.00 98.88 190 VAL A O 1
ATOM 1339 N N . ASP A 1 191 ? 0.055 -7.153 3.936 1.00 98.88 191 ASP A N 1
ATOM 1340 C CA . ASP A 1 191 ? -0.693 -7.234 2.691 1.00 98.88 191 ASP A CA 1
ATOM 1341 C C . ASP A 1 191 ? -1.661 -6.049 2.636 1.00 98.88 191 ASP A C 1
ATOM 1343 O O . ASP A 1 191 ? -2.493 -5.883 3.534 1.00 98.88 191 ASP A O 1
ATOM 1347 N N . PHE A 1 192 ? -1.527 -5.204 1.614 1.00 98.88 192 PHE A N 1
ATOM 1348 C CA . PHE A 1 192 ? -2.386 -4.046 1.397 1.00 98.88 192 PHE A CA 1
ATOM 1349 C C . PHE A 1 192 ? -2.954 -4.077 -0.018 1.00 98.88 192 PHE A C 1
ATOM 1351 O O . PHE A 1 192 ? -2.241 -3.884 -1.005 1.00 98.88 192 PHE A O 1
ATOM 1358 N N . ASP A 1 193 ? -4.256 -4.329 -0.082 1.00 98.69 193 ASP A N 1
ATOM 1359 C CA . ASP A 1 193 ? -5.013 -4.433 -1.315 1.00 98.69 193 ASP A CA 1
ATOM 1360 C C . ASP A 1 193 ? -5.936 -3.227 -1.463 1.00 98.69 193 ASP A C 1
ATOM 1362 O O . ASP A 1 193 ? -6.745 -2.928 -0.582 1.00 98.69 193 ASP A O 1
ATOM 1366 N N . PHE A 1 194 ? -5.860 -2.570 -2.615 1.00 98.50 194 PHE A N 1
ATOM 1367 C CA . PHE A 1 194 ? -6.767 -1.507 -3.012 1.00 98.50 194 PHE A CA 1
ATOM 1368 C C . PHE A 1 194 ? -7.422 -1.827 -4.354 1.00 98.50 194 PHE A C 1
ATOM 1370 O O . PHE A 1 194 ? -6.779 -2.283 -5.301 1.00 98.50 194 PHE A O 1
ATOM 1377 N N . THR A 1 195 ? -8.726 -1.605 -4.448 1.00 97.69 195 THR A N 1
ATOM 1378 C CA . THR A 1 195 ? -9.460 -1.687 -5.710 1.00 97.69 195 THR A CA 1
ATOM 1379 C C . THR A 1 195 ? -10.427 -0.524 -5.801 1.00 97.69 195 THR A C 1
ATOM 1381 O O . THR A 1 195 ? -11.209 -0.306 -4.881 1.00 97.69 195 THR A O 1
ATOM 1384 N N . ALA A 1 196 ? -10.392 0.175 -6.922 1.00 95.25 196 ALA A N 1
ATOM 1385 C CA . ALA A 1 196 ? -11.353 1.176 -7.337 1.00 95.25 196 ALA A CA 1
ATOM 1386 C C . ALA A 1 196 ? -11.776 0.886 -8.784 1.00 95.25 196 ALA A C 1
ATOM 1388 O O . ALA A 1 196 ? -11.269 -0.033 -9.432 1.00 95.25 196 ALA A O 1
ATOM 1389 N N . SER A 1 197 ? -12.789 1.598 -9.273 1.00 86.81 197 SER A N 1
ATOM 1390 C CA . SER A 1 197 ? -13.320 1.370 -10.625 1.00 86.81 197 SER A CA 1
ATOM 1391 C C . SER A 1 197 ? -13.196 2.569 -11.559 1.00 86.81 197 SER A C 1
ATOM 1393 O O . SER A 1 197 ? -13.275 2.385 -12.774 1.00 86.81 197 SER A O 1
ATOM 1395 N N . GLY A 1 198 ? -13.009 3.772 -11.020 1.00 86.38 198 GLY A N 1
ATOM 1396 C CA . GLY A 1 198 ? -12.748 4.974 -11.795 1.00 86.38 198 GLY A CA 1
ATOM 1397 C C . GLY A 1 198 ? -13.086 6.248 -11.036 1.00 86.38 198 GLY A C 1
ATOM 1398 O O . GLY A 1 198 ? -13.931 6.239 -10.139 1.00 86.38 198 GLY A O 1
ATOM 1399 N N . GLY A 1 199 ? -12.510 7.351 -11.505 1.00 93.25 199 GLY A N 1
ATOM 1400 C CA . GLY A 1 199 ? -12.346 8.588 -10.746 1.00 93.25 199 GLY A CA 1
ATOM 1401 C C . GLY A 1 199 ? -10.857 8.811 -10.493 1.00 93.25 199 GLY A C 1
ATOM 1402 O O . GLY A 1 199 ? -10.044 8.026 -10.946 1.00 93.25 199 GLY A O 1
ATOM 1403 N N . LEU A 1 200 ? -10.486 9.919 -9.853 1.00 95.75 200 LEU A N 1
ATOM 1404 C CA . LEU A 1 200 ? -9.081 10.166 -9.521 1.00 95.75 200 LEU A CA 1
ATOM 1405 C C . LEU A 1 200 ? -8.738 9.388 -8.255 1.00 95.75 200 LEU A C 1
ATOM 1407 O O . LEU A 1 200 ? -9.120 9.806 -7.156 1.00 95.75 200 LEU A O 1
ATOM 1411 N N . ASP A 1 201 ? -8.035 8.277 -8.423 1.00 97.62 201 ASP A N 1
ATOM 1412 C CA . ASP A 1 201 ? -7.777 7.313 -7.370 1.00 97.62 201 ASP A CA 1
ATOM 1413 C C . ASP A 1 201 ? -6.314 7.361 -6.900 1.00 97.62 201 ASP A C 1
ATOM 1415 O O . ASP A 1 201 ? -5.362 7.589 -7.654 1.00 97.62 201 ASP A O 1
ATOM 1419 N N . LYS A 1 202 ? -6.121 7.193 -5.589 1.00 98.25 202 LYS A N 1
ATOM 1420 C CA . LYS A 1 202 ? -4.820 7.334 -4.933 1.00 98.25 202 LYS A CA 1
ATOM 1421 C C . LYS A 1 202 ? -4.530 6.170 -3.995 1.00 98.25 202 LYS A C 1
ATOM 1423 O O . LYS A 1 202 ? -5.257 5.930 -3.037 1.00 98.25 202 LYS A O 1
ATOM 1428 N N . TYR A 1 203 ? -3.389 5.531 -4.209 1.00 98.69 203 TYR A N 1
ATOM 1429 C CA . TYR A 1 203 ? -2.826 4.478 -3.377 1.00 98.69 203 TYR A CA 1
ATOM 1430 C C . TYR A 1 203 ? -1.485 4.929 -2.792 1.00 98.69 203 TYR A C 1
ATOM 1432 O O . TYR A 1 203 ? -0.565 5.277 -3.533 1.00 98.69 203 TYR A O 1
ATOM 1440 N N . VAL A 1 204 ? -1.354 4.937 -1.466 1.00 98.81 204 VAL A N 1
ATOM 1441 C CA . VAL A 1 204 ? -0.104 5.286 -0.779 1.00 98.81 204 VAL A CA 1
ATOM 1442 C C . VAL A 1 204 ? 0.231 4.250 0.277 1.00 98.81 204 VAL A C 1
ATOM 1444 O O . VAL A 1 204 ? -0.570 3.974 1.164 1.00 98.81 204 VAL A O 1
ATOM 1447 N N . PHE A 1 205 ? 1.450 3.728 0.221 1.00 98.88 205 PHE A N 1
ATOM 1448 C CA . PHE A 1 205 ? 2.003 2.846 1.238 1.00 98.88 205 PHE A CA 1
ATOM 1449 C C . PHE A 1 205 ? 3.380 3.358 1.654 1.00 98.88 205 PHE A C 1
ATOM 1451 O O . PHE A 1 205 ? 4.288 3.407 0.830 1.00 98.88 205 PHE A O 1
ATOM 1458 N N . ASP A 1 206 ? 3.538 3.756 2.909 1.00 98.81 206 ASP A N 1
ATOM 1459 C CA . ASP A 1 206 ? 4.780 4.303 3.454 1.00 98.81 206 ASP A CA 1
ATOM 1460 C C . ASP A 1 206 ? 5.158 3.556 4.733 1.00 98.81 206 ASP A C 1
ATOM 1462 O O . ASP A 1 206 ? 4.354 3.447 5.663 1.00 98.81 206 ASP A O 1
ATOM 1466 N N . VAL A 1 207 ? 6.368 3.007 4.780 1.00 98.50 207 VAL A N 1
ATOM 1467 C CA . VAL A 1 207 ? 6.846 2.200 5.901 1.00 98.50 207 VAL A CA 1
ATOM 1468 C C . VAL A 1 207 ? 8.240 2.622 6.304 1.00 98.50 207 VAL A C 1
ATOM 1470 O O . VAL A 1 207 ? 9.159 2.589 5.494 1.00 98.50 207 VAL A O 1
ATOM 1473 N N . ILE A 1 208 ? 8.404 2.877 7.599 1.00 98.19 208 ILE A N 1
ATOM 1474 C CA . ILE A 1 208 ? 9.688 2.923 8.290 1.00 98.19 208 ILE A CA 1
ATOM 1475 C C . ILE A 1 208 ? 9.732 1.750 9.268 1.00 98.19 208 ILE A C 1
ATOM 1477 O O . ILE A 1 208 ? 8.900 1.643 10.173 1.00 98.19 208 ILE A O 1
ATOM 1481 N N . SER A 1 209 ? 10.709 0.865 9.092 1.00 97.56 209 SER A N 1
ATOM 1482 C CA . SER A 1 209 ? 10.859 -0.361 9.871 1.00 97.56 209 SER A CA 1
ATOM 1483 C C . SER A 1 209 ? 12.312 -0.626 10.262 1.00 97.56 209 SER A C 1
ATOM 1485 O O . SER A 1 209 ? 13.256 -0.239 9.571 1.00 97.56 209 SER A O 1
ATOM 1487 N N . PHE A 1 210 ? 12.477 -1.328 11.380 1.00 97.06 210 PHE A N 1
ATOM 1488 C CA . PHE A 1 210 ? 13.728 -1.940 11.828 1.00 97.06 210 PHE A CA 1
ATOM 1489 C C . PHE A 1 210 ? 13.545 -3.461 12.000 1.00 97.06 210 PHE A C 1
ATOM 1491 O O . PHE A 1 210 ? 14.120 -4.084 12.895 1.00 97.06 210 PHE A O 1
ATOM 1498 N N . ALA A 1 211 ? 12.714 -4.074 11.151 1.00 97.75 211 ALA A N 1
ATOM 1499 C CA . ALA A 1 211 ? 12.453 -5.506 11.185 1.00 97.75 211 ALA A CA 1
ATOM 1500 C C . ALA A 1 211 ? 13.569 -6.316 10.508 1.00 97.75 211 ALA A C 1
ATOM 1502 O O . ALA A 1 211 ? 14.024 -5.989 9.409 1.00 97.75 211 ALA A O 1
ATOM 1503 N N . GLN A 1 212 ? 13.968 -7.433 11.121 1.00 97.94 212 GLN A N 1
ATOM 1504 C CA . GLN A 1 212 ? 14.924 -8.370 10.516 1.00 97.94 212 GLN A CA 1
ATOM 1505 C C . GLN A 1 212 ? 14.371 -9.019 9.240 1.00 97.94 212 GLN A C 1
ATOM 1507 O O . GLN A 1 212 ? 15.121 -9.233 8.290 1.00 97.94 212 GLN A O 1
ATOM 1512 N N . SER A 1 213 ? 13.066 -9.297 9.200 1.00 98.12 213 SER A N 1
ATOM 1513 C CA . SER A 1 213 ? 12.353 -9.709 7.991 1.00 98.12 213 SER A CA 1
ATOM 1514 C C . SER A 1 213 ? 11.181 -8.769 7.737 1.00 98.12 213 SER A C 1
ATOM 1516 O O . SER A 1 213 ? 10.336 -8.579 8.612 1.00 98.12 213 SER A O 1
ATOM 1518 N N . ALA A 1 214 ? 11.133 -8.183 6.544 1.00 98.31 214 ALA A N 1
ATOM 1519 C CA . ALA A 1 214 ? 10.044 -7.331 6.094 1.00 98.31 214 ALA A CA 1
ATOM 1520 C C . ALA A 1 214 ? 9.405 -7.936 4.838 1.00 98.31 214 ALA A C 1
ATOM 1522 O O . ALA A 1 214 ? 10.102 -8.217 3.869 1.00 98.31 214 ALA A O 1
ATOM 1523 N N . GLN A 1 215 ? 8.096 -8.168 4.864 1.00 98.62 215 GLN A N 1
ATOM 1524 C CA . GLN A 1 215 ? 7.345 -8.838 3.804 1.00 98.62 215 GLN A CA 1
ATOM 1525 C C . GLN A 1 215 ? 6.157 -7.974 3.399 1.00 98.62 215 GLN A C 1
ATOM 1527 O O . GLN A 1 215 ? 5.348 -7.592 4.244 1.00 98.62 215 GLN A O 1
ATOM 1532 N N . PHE A 1 216 ? 6.051 -7.664 2.111 1.00 98.81 216 PHE A N 1
ATOM 1533 C CA . PHE A 1 216 ? 5.012 -6.776 1.603 1.00 98.81 216 PHE A CA 1
ATOM 1534 C C . PHE A 1 216 ? 4.320 -7.370 0.378 1.00 98.81 216 PHE A C 1
ATOM 1536 O O . PHE A 1 216 ? 4.966 -7.624 -0.642 1.00 98.81 216 PHE A O 1
ATOM 1543 N N . GLY A 1 217 ? 3.005 -7.558 0.468 1.00 98.75 217 GLY A N 1
ATOM 1544 C CA . GLY A 1 217 ? 2.123 -7.832 -0.662 1.00 98.75 217 GLY A CA 1
ATOM 1545 C C . GLY A 1 217 ? 1.308 -6.586 -0.978 1.00 98.75 217 GLY A C 1
ATOM 1546 O O . GLY A 1 217 ? 0.418 -6.218 -0.224 1.00 98.75 217 GLY A O 1
ATOM 1547 N N . LEU A 1 218 ? 1.633 -5.896 -2.069 1.00 98.81 218 LEU A N 1
ATOM 1548 C CA . LEU A 1 218 ? 1.059 -4.586 -2.377 1.00 98.81 218 LEU A CA 1
ATOM 1549 C C . LEU A 1 218 ? 0.322 -4.648 -3.709 1.00 98.81 218 LEU A C 1
ATOM 1551 O O . LEU A 1 218 ? 0.946 -4.798 -4.766 1.00 98.81 218 LEU A O 1
ATOM 1555 N N . SER A 1 219 ? -1.001 -4.524 -3.661 1.00 98.62 219 SER A N 1
ATOM 1556 C CA . SER A 1 219 ? -1.864 -4.610 -4.836 1.00 98.62 219 SER A CA 1
ATOM 1557 C C . SER A 1 219 ? -2.751 -3.381 -4.941 1.00 98.62 219 SER A C 1
ATOM 1559 O O . SER A 1 219 ? -3.411 -2.992 -3.984 1.00 98.62 219 SER A O 1
ATOM 1561 N N . ALA A 1 220 ? -2.813 -2.804 -6.135 1.00 98.25 220 ALA A N 1
ATOM 1562 C CA . ALA A 1 220 ? -3.713 -1.704 -6.442 1.00 98.25 220 ALA A CA 1
ATOM 1563 C C . ALA A 1 220 ? -4.293 -1.898 -7.844 1.00 98.25 220 ALA A C 1
ATOM 1565 O O . ALA A 1 220 ? -3.543 -2.145 -8.789 1.00 98.25 220 ALA A O 1
ATOM 1566 N N . ASP A 1 221 ? -5.611 -1.784 -7.974 1.00 97.56 221 ASP A N 1
ATOM 1567 C CA . ASP A 1 221 ? -6.310 -1.610 -9.250 1.00 97.56 221 ASP A CA 1
ATOM 1568 C C . ASP A 1 221 ? -7.103 -0.304 -9.153 1.00 97.56 221 ASP A C 1
ATOM 1570 O O . ASP A 1 221 ? -8.096 -0.262 -8.429 1.00 97.56 221 ASP A O 1
ATOM 1574 N N . THR A 1 222 ? -6.606 0.777 -9.759 1.00 95.38 222 THR A N 1
ATOM 1575 C CA . THR A 1 22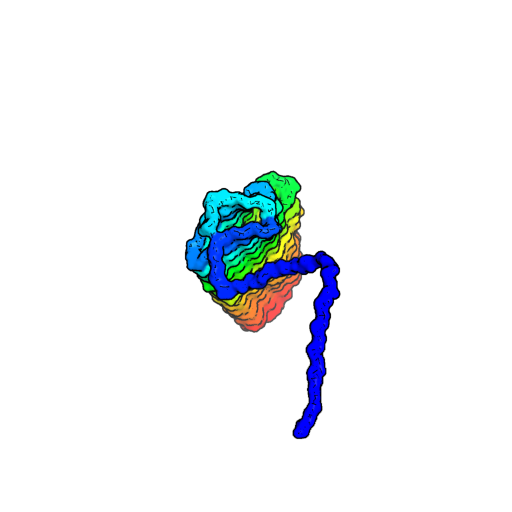2 ? -7.171 2.132 -9.584 1.00 95.38 222 THR A CA 1
ATOM 1576 C C . THR A 1 222 ? -8.196 2.496 -10.659 1.00 95.38 222 THR A C 1
ATOM 1578 O O . THR A 1 222 ? -8.991 3.402 -10.475 1.00 95.38 222 THR A O 1
ATOM 1581 N N . GLY A 1 223 ? -8.323 1.693 -11.716 1.00 91.19 223 GLY A N 1
ATOM 1582 C CA . GLY A 1 223 ? -9.413 1.827 -12.675 1.00 91.19 223 GLY A CA 1
ATOM 1583 C C . GLY A 1 223 ? -9.131 2.840 -13.781 1.00 91.19 223 GLY A C 1
ATOM 1584 O O . GLY A 1 223 ? -8.738 2.436 -14.873 1.00 91.19 223 GLY A O 1
ATOM 1585 N N . GLY A 1 224 ? -9.440 4.119 -13.593 1.00 89.06 224 GLY A N 1
ATOM 1586 C CA . GLY A 1 224 ? -9.111 5.105 -14.621 1.00 89.06 224 GLY A CA 1
ATOM 1587 C C . GLY A 1 224 ? -9.598 6.518 -14.347 1.00 89.06 224 GLY A C 1
ATOM 1588 O O . GLY A 1 224 ? -10.476 6.735 -13.520 1.00 89.06 224 GLY A O 1
ATOM 1589 N N . ALA A 1 225 ? -9.169 7.437 -15.215 1.00 94.94 225 ALA A N 1
ATOM 1590 C CA . ALA A 1 225 ? -8.728 8.803 -14.927 1.00 94.94 225 ALA A CA 1
ATOM 1591 C C . ALA A 1 225 ? -7.248 8.826 -14.499 1.00 94.94 225 ALA A C 1
ATOM 1593 O O . ALA A 1 225 ? -6.590 7.804 -14.581 1.00 94.94 225 ALA A O 1
ATOM 1594 N N . ASP A 1 226 ? -6.715 10.006 -14.172 1.00 97.19 226 ASP A N 1
ATOM 1595 C CA . ASP A 1 226 ? -5.293 10.178 -13.848 1.00 97.19 226 ASP A CA 1
ATOM 1596 C C . ASP A 1 226 ? -5.025 9.744 -12.394 1.00 97.19 226 ASP A C 1
ATOM 1598 O O . ASP A 1 226 ? -5.339 10.484 -11.452 1.00 97.19 226 ASP A O 1
ATOM 1602 N N . ASP A 1 227 ? -4.433 8.566 -12.219 1.00 97.81 227 ASP A N 1
ATOM 1603 C CA . ASP A 1 227 ? -4.281 7.904 -10.923 1.00 97.81 227 ASP A CA 1
ATOM 1604 C C . ASP A 1 227 ? -2.855 7.973 -10.355 1.00 97.81 227 ASP A C 1
ATOM 1606 O O . ASP A 1 227 ? -1.860 8.220 -11.048 1.00 97.81 227 ASP A O 1
ATOM 1610 N N . LEU A 1 228 ? -2.734 7.739 -9.043 1.00 98.38 228 LEU A N 1
ATOM 1611 C CA . LEU A 1 228 ? -1.460 7.787 -8.325 1.00 98.38 228 LEU A CA 1
ATOM 1612 C C . LEU A 1 228 ? -1.252 6.566 -7.424 1.00 98.38 228 LEU A C 1
ATOM 1614 O O . LEU A 1 228 ? -2.011 6.343 -6.487 1.00 98.38 228 LEU A O 1
ATOM 1618 N N . ALA A 1 229 ? -0.135 5.862 -7.605 1.00 98.56 229 ALA A N 1
ATOM 1619 C CA . ALA A 1 229 ? 0.357 4.833 -6.693 1.00 98.56 229 ALA A CA 1
ATOM 1620 C C . ALA A 1 229 ? 1.769 5.172 -6.191 1.00 98.56 229 ALA A C 1
ATOM 1622 O O . ALA A 1 229 ? 2.728 5.171 -6.960 1.00 98.56 229 ALA A O 1
ATOM 1623 N N . VAL A 1 230 ? 1.922 5.422 -4.891 1.00 98.81 230 VAL A N 1
ATOM 1624 C CA . VAL A 1 230 ? 3.225 5.684 -4.260 1.00 98.81 230 VAL A CA 1
ATOM 1625 C C . VAL A 1 230 ? 3.505 4.634 -3.200 1.00 98.81 230 VAL A C 1
ATOM 1627 O O . VAL A 1 230 ? 2.712 4.435 -2.284 1.00 98.81 230 VAL A O 1
ATOM 1630 N N . VAL A 1 231 ? 4.659 3.988 -3.305 1.00 98.88 231 VAL A N 1
ATOM 1631 C CA . VAL A 1 231 ? 5.148 3.036 -2.316 1.00 98.88 231 VAL A CA 1
ATOM 1632 C C . VAL A 1 231 ? 6.535 3.452 -1.846 1.00 98.88 231 VAL A C 1
ATOM 1634 O O . VAL A 1 231 ? 7.444 3.566 -2.662 1.00 98.88 231 VAL A O 1
ATOM 1637 N N . THR A 1 232 ? 6.713 3.593 -0.537 1.00 98.75 232 THR A N 1
ATOM 1638 C CA . THR A 1 232 ? 8.003 3.825 0.117 1.00 98.75 232 THR A CA 1
ATOM 1639 C C . THR A 1 232 ? 8.231 2.751 1.173 1.00 98.75 232 THR A C 1
ATOM 1641 O O . THR A 1 232 ? 7.436 2.598 2.097 1.00 98.75 232 THR A O 1
ATOM 1644 N N . LEU A 1 233 ? 9.314 1.990 1.028 1.00 98.69 233 LEU A N 1
ATOM 1645 C CA . LEU A 1 233 ? 9.719 0.932 1.949 1.00 98.69 233 LEU A CA 1
ATOM 1646 C C . LEU A 1 233 ? 11.109 1.243 2.498 1.00 98.69 233 LEU A C 1
ATOM 1648 O O . LEU A 1 233 ? 12.113 0.985 1.833 1.00 98.69 233 LEU A O 1
ATOM 1652 N N . ASP A 1 234 ? 11.170 1.745 3.722 1.00 98.31 234 ASP A N 1
ATOM 1653 C CA . ASP A 1 234 ? 12.409 1.997 4.441 1.00 98.31 234 ASP A CA 1
ATOM 1654 C C . ASP A 1 234 ? 12.599 0.937 5.533 1.00 98.31 234 ASP A C 1
ATOM 1656 O O . ASP A 1 234 ? 11.905 0.937 6.551 1.00 98.31 234 ASP A O 1
ATOM 1660 N N . ASN A 1 235 ? 13.555 0.024 5.342 1.00 97.44 235 ASN A N 1
ATOM 1661 C CA . ASN A 1 235 ? 13.948 -0.948 6.363 1.00 97.44 235 ASN A CA 1
ATOM 1662 C C . ASN A 1 235 ? 15.416 -0.763 6.757 1.00 97.44 235 ASN A C 1
ATOM 1664 O O . ASN A 1 235 ? 16.329 -1.059 5.986 1.00 97.44 235 ASN A O 1
ATOM 1668 N N . PHE A 1 236 ? 15.653 -0.289 7.975 1.00 96.69 236 PHE A N 1
ATOM 1669 C CA . PHE A 1 236 ? 16.979 0.116 8.439 1.00 96.69 236 PHE A CA 1
ATOM 1670 C C . PHE A 1 236 ? 17.690 -0.927 9.305 1.00 96.69 236 PHE A C 1
ATOM 1672 O O . PHE A 1 236 ? 18.827 -0.696 9.730 1.00 96.69 236 PHE A O 1
ATOM 1679 N N . ALA A 1 237 ? 17.073 -2.085 9.552 1.00 94.62 237 ALA A N 1
ATOM 1680 C CA . ALA A 1 237 ? 17.742 -3.168 10.260 1.00 94.62 237 ALA A CA 1
ATOM 1681 C C . ALA A 1 237 ? 18.958 -3.681 9.465 1.00 94.62 237 ALA A C 1
ATOM 1683 O O . ALA A 1 237 ? 18.877 -4.030 8.285 1.00 94.62 237 ALA A O 1
ATOM 1684 N N . SER A 1 238 ? 20.116 -3.745 10.124 1.00 92.44 238 SER A N 1
ATOM 1685 C CA . SER A 1 238 ? 21.348 -4.258 9.516 1.00 92.44 238 SER A CA 1
ATOM 1686 C C . SER A 1 238 ? 21.225 -5.751 9.230 1.00 92.44 238 SER A C 1
ATOM 1688 O O . SER A 1 238 ? 20.986 -6.532 10.146 1.00 92.44 238 SER A O 1
ATOM 1690 N N . GLY A 1 239 ? 21.508 -6.164 7.993 1.00 91.88 239 GLY A N 1
ATOM 1691 C CA . GLY A 1 239 ? 21.363 -7.559 7.576 1.00 91.88 239 GLY A CA 1
ATOM 1692 C C . GLY A 1 239 ? 19.909 -8.011 7.438 1.00 91.88 239 GLY A C 1
ATOM 1693 O O . GLY A 1 239 ? 19.679 -9.217 7.398 1.00 91.88 239 GLY A O 1
ATOM 1694 N N . SER A 1 240 ? 18.969 -7.063 7.373 1.00 96.38 240 SER A N 1
ATOM 1695 C CA . SER A 1 240 ? 17.561 -7.346 7.114 1.00 96.38 240 SER A CA 1
ATOM 1696 C C . SER A 1 240 ? 17.335 -7.954 5.736 1.00 96.38 240 SER A C 1
ATOM 1698 O O . SER A 1 240 ? 18.138 -7.767 4.815 1.00 96.38 240 SER A O 1
ATOM 1700 N N . ASP A 1 241 ? 16.215 -8.658 5.614 1.00 97.75 241 ASP A N 1
ATOM 1701 C CA . ASP A 1 241 ? 15.690 -9.149 4.348 1.00 97.75 241 ASP A CA 1
ATOM 1702 C C . ASP A 1 241 ? 14.316 -8.531 4.084 1.00 97.75 241 ASP A C 1
ATOM 1704 O O . ASP A 1 241 ? 13.388 -8.707 4.878 1.00 97.75 241 ASP A O 1
ATOM 1708 N N . THR A 1 242 ? 14.207 -7.779 2.991 1.00 98.38 242 THR A N 1
ATOM 1709 C CA . THR A 1 242 ? 12.972 -7.137 2.543 1.00 98.38 242 THR A CA 1
ATOM 1710 C C . THR A 1 242 ? 12.467 -7.826 1.278 1.00 98.38 242 THR A C 1
ATOM 1712 O O . THR A 1 242 ? 13.043 -7.668 0.204 1.00 98.38 242 THR A O 1
ATOM 1715 N N . ASP A 1 243 ? 11.350 -8.535 1.382 1.00 98.56 243 ASP A N 1
ATOM 1716 C CA . ASP A 1 243 ? 10.640 -9.139 0.258 1.00 98.56 243 ASP A CA 1
ATOM 1717 C C . ASP A 1 243 ? 9.413 -8.291 -0.088 1.00 98.56 243 ASP A C 1
ATOM 1719 O O . ASP A 1 243 ? 8.540 -8.079 0.754 1.00 98.56 243 ASP A O 1
ATOM 1723 N N . ALA A 1 244 ? 9.315 -7.818 -1.332 1.00 98.62 244 ALA A N 1
ATOM 1724 C CA . ALA A 1 244 ? 8.162 -7.040 -1.782 1.00 98.62 244 ALA A CA 1
ATOM 1725 C C . ALA A 1 244 ? 7.608 -7.555 -3.116 1.00 98.62 244 ALA A C 1
ATOM 1727 O O . ALA A 1 244 ? 8.319 -7.675 -4.122 1.00 98.62 244 ALA A O 1
ATOM 1728 N N . ALA A 1 245 ? 6.310 -7.846 -3.127 1.00 98.69 245 ALA A N 1
ATOM 1729 C CA . ALA A 1 245 ? 5.550 -8.240 -4.299 1.00 98.69 245 ALA A CA 1
ATOM 1730 C C . ALA A 1 245 ? 4.561 -7.134 -4.671 1.00 98.69 245 ALA A C 1
ATOM 1732 O O . ALA A 1 245 ? 3.745 -6.717 -3.854 1.00 98.69 245 ALA A O 1
ATOM 1733 N N . PHE A 1 246 ? 4.629 -6.685 -5.923 1.00 98.75 246 PHE A N 1
ATOM 1734 C CA . PHE A 1 246 ? 3.806 -5.594 -6.436 1.00 98.75 246 PHE A CA 1
ATOM 1735 C C . PHE A 1 246 ? 2.813 -6.094 -7.485 1.00 98.75 246 PHE A C 1
ATOM 1737 O O . PHE A 1 246 ? 3.180 -6.823 -8.411 1.00 98.75 246 PHE A O 1
ATOM 1744 N N . ALA A 1 247 ? 1.568 -5.653 -7.386 1.00 98.56 247 ALA A N 1
ATOM 1745 C CA . ALA A 1 247 ? 0.535 -5.831 -8.396 1.00 98.56 247 ALA A CA 1
ATOM 1746 C C . ALA A 1 247 ? -0.205 -4.502 -8.600 1.00 98.56 247 ALA A C 1
ATOM 1748 O O . ALA A 1 247 ? -1.363 -4.363 -8.226 1.00 98.56 247 ALA A O 1
ATOM 1749 N N . LEU A 1 248 ? 0.488 -3.514 -9.173 1.00 98.56 248 LEU A N 1
ATOM 1750 C CA . LEU A 1 248 ? -0.074 -2.186 -9.430 1.00 98.56 248 LEU A CA 1
ATOM 1751 C C . LEU A 1 248 ? -0.632 -2.123 -10.858 1.00 98.56 248 LEU A C 1
ATOM 1753 O O . LEU A 1 248 ? 0.073 -2.456 -11.817 1.00 98.56 248 LEU A O 1
ATOM 1757 N N . ARG A 1 249 ? -1.900 -1.735 -10.991 1.00 97.88 249 ARG A N 1
ATOM 1758 C CA . ARG A 1 249 ? -2.663 -1.609 -12.237 1.00 97.88 249 ARG A CA 1
ATOM 1759 C C . ARG A 1 249 ? -3.370 -0.255 -12.201 1.00 97.88 249 ARG A C 1
ATOM 1761 O O . ARG A 1 249 ? -4.284 -0.096 -11.400 1.00 97.88 249 ARG A O 1
ATOM 1768 N N . LEU A 1 250 ? -2.922 0.699 -13.014 1.00 96.06 250 LEU A N 1
ATOM 1769 C CA . LEU A 1 250 ? -3.425 2.073 -12.926 1.00 96.06 250 LEU A CA 1
ATOM 1770 C C . LEU A 1 250 ? -4.626 2.303 -13.854 1.00 96.06 250 LEU A C 1
ATOM 1772 O O . LEU A 1 250 ? -5.681 2.738 -13.417 1.00 96.06 250 LEU A O 1
ATOM 1776 N N . GLY A 1 251 ? -4.560 1.769 -15.072 1.00 94.50 251 GLY A N 1
ATOM 1777 C CA . GLY A 1 251 ? -5.735 1.572 -15.911 1.00 94.50 251 GLY A CA 1
ATOM 1778 C C . GLY A 1 251 ? -5.794 2.523 -17.094 1.00 94.50 251 GLY A C 1
ATOM 1779 O O . GLY A 1 251 ? -5.192 2.217 -18.117 1.00 94.50 251 GLY A O 1
ATOM 1780 N N . THR A 1 252 ? -6.604 3.576 -17.070 1.00 94.88 252 THR A N 1
ATOM 1781 C CA . THR A 1 252 ? -6.657 4.523 -18.199 1.00 94.88 252 THR A CA 1
ATOM 1782 C C . THR A 1 252 ? -6.519 5.950 -17.710 1.00 94.88 252 THR A C 1
ATOM 1784 O O . THR A 1 252 ? -7.415 6.391 -17.013 1.00 94.88 252 THR A O 1
ATOM 1787 N N . GLY A 1 253 ? -5.549 6.718 -18.181 1.00 96.25 253 GLY A N 1
ATOM 1788 C CA . GLY A 1 253 ? -5.273 8.064 -17.691 1.00 96.25 253 GLY A CA 1
ATOM 1789 C C . GLY A 1 253 ? -3.810 8.411 -17.902 1.00 96.25 253 GLY A C 1
ATOM 1790 O O . GLY A 1 253 ? -3.073 7.627 -18.484 1.00 96.25 253 GLY A O 1
ATOM 1791 N N . GLY A 1 254 ? -3.401 9.613 -17.506 1.00 97.44 254 GLY A N 1
ATOM 1792 C CA . GLY A 1 254 ? -1.984 9.913 -17.320 1.00 97.44 254 GLY A CA 1
ATOM 1793 C C . GLY A 1 254 ? -1.569 9.530 -15.907 1.00 97.44 254 GLY A C 1
ATOM 1794 O O . GLY A 1 254 ? -1.644 10.368 -15.003 1.00 97.44 254 GLY A O 1
ATOM 1795 N N . ASP A 1 255 ? -1.157 8.282 -15.713 1.00 98.12 255 ASP A N 1
ATOM 1796 C CA . ASP A 1 255 ? -1.013 7.702 -14.384 1.00 98.12 255 ASP A CA 1
ATOM 1797 C C . ASP A 1 255 ? 0.418 7.811 -13.850 1.00 98.12 255 ASP A C 1
ATOM 1799 O O . ASP A 1 255 ? 1.400 7.945 -14.583 1.00 98.12 255 ASP A O 1
ATOM 1803 N N . THR A 1 256 ? 0.577 7.755 -12.527 1.00 98.62 256 THR A N 1
ATOM 1804 C CA . THR A 1 256 ? 1.899 7.739 -11.888 1.00 98.62 256 THR A CA 1
ATOM 1805 C C . THR A 1 256 ? 2.035 6.589 -10.900 1.00 98.62 256 THR A C 1
ATOM 1807 O O . THR A 1 256 ? 1.290 6.494 -9.930 1.00 98.62 256 THR A O 1
ATOM 1810 N N . SER A 1 257 ? 3.066 5.763 -11.081 1.00 98.56 257 SER A N 1
ATOM 1811 C CA . SER A 1 257 ? 3.554 4.806 -10.088 1.00 98.56 257 SER A CA 1
ATOM 1812 C C . SER A 1 257 ? 4.978 5.158 -9.672 1.00 98.56 257 SER A C 1
ATOM 1814 O O . SER A 1 257 ? 5.884 5.197 -10.502 1.00 98.56 257 SER A O 1
ATOM 1816 N N . GLU A 1 258 ? 5.203 5.357 -8.375 1.00 98.69 258 GLU A N 1
ATOM 1817 C CA . GLU A 1 258 ? 6.536 5.510 -7.795 1.00 98.69 258 GLU A CA 1
ATOM 1818 C C . GLU A 1 258 ? 6.754 4.474 -6.693 1.00 98.69 258 GLU A C 1
ATOM 1820 O O . GLU A 1 258 ? 5.995 4.395 -5.733 1.00 98.69 258 GLU A O 1
ATOM 1825 N N . ILE A 1 259 ? 7.807 3.673 -6.838 1.00 98.81 259 ILE A N 1
ATOM 1826 C CA . ILE A 1 259 ? 8.241 2.680 -5.859 1.00 98.81 259 ILE A CA 1
ATOM 1827 C C . ILE A 1 259 ? 9.636 3.076 -5.383 1.00 98.81 259 ILE A C 1
ATOM 1829 O O . ILE A 1 259 ? 10.572 3.163 -6.178 1.00 98.81 259 ILE A O 1
ATOM 1833 N N . VAL A 1 260 ? 9.789 3.286 -4.084 1.00 98.69 260 VAL A N 1
ATOM 1834 C CA . VAL A 1 260 ? 11.051 3.596 -3.418 1.00 98.69 260 VAL A CA 1
ATOM 1835 C C . VAL A 1 260 ? 11.320 2.520 -2.377 1.00 98.69 260 VAL A C 1
ATOM 1837 O O . VAL A 1 260 ? 10.486 2.265 -1.515 1.00 98.69 260 VAL A O 1
ATOM 1840 N N . VAL A 1 261 ? 12.481 1.874 -2.453 1.00 98.38 261 VAL A N 1
ATOM 1841 C CA . VAL A 1 261 ? 12.891 0.842 -1.494 1.00 98.38 261 VAL A CA 1
ATOM 1842 C C . VAL A 1 261 ? 14.295 1.129 -0.995 1.00 98.38 261 VAL A C 1
ATOM 1844 O O . VAL A 1 261 ? 15.263 1.040 -1.753 1.00 98.38 261 VAL A O 1
ATOM 1847 N N . ASN A 1 262 ? 14.422 1.405 0.297 1.00 97.62 262 ASN A N 1
ATOM 1848 C CA . ASN A 1 262 ? 15.698 1.626 0.956 1.00 97.62 262 ASN A CA 1
ATOM 1849 C C . ASN A 1 262 ? 15.906 0.552 2.027 1.00 97.62 262 ASN A C 1
ATOM 1851 O O . ASN A 1 262 ? 15.204 0.494 3.031 1.00 97.62 262 ASN A O 1
ATOM 1855 N N . SER A 1 263 ? 16.914 -0.294 1.823 1.00 96.06 263 SER A N 1
ATOM 1856 C CA . SER A 1 263 ? 17.379 -1.255 2.828 1.00 96.06 263 SER A CA 1
ATOM 1857 C C . SER A 1 263 ? 18.904 -1.168 2.947 1.00 96.06 263 SER A C 1
ATOM 1859 O O . SER A 1 263 ? 19.653 -2.028 2.457 1.00 96.06 263 SER A O 1
ATOM 1861 N N . PRO A 1 264 ? 19.422 -0.067 3.529 1.00 89.00 264 PRO A N 1
ATOM 1862 C CA . PRO A 1 264 ? 20.854 0.156 3.611 1.00 89.00 264 PRO A CA 1
ATOM 1863 C C . PRO A 1 264 ? 21.484 -0.843 4.588 1.00 89.00 264 PRO A C 1
ATOM 1865 O O . PRO A 1 264 ? 21.349 -0.740 5.801 1.00 89.00 264 PRO A O 1
ATOM 1868 N N . GLY A 1 265 ? 22.225 -1.810 4.048 1.00 83.94 265 GLY A N 1
ATOM 1869 C CA . GLY A 1 265 ? 22.872 -2.866 4.834 1.00 83.94 265 GLY A CA 1
ATOM 1870 C C . GLY A 1 265 ? 22.099 -4.186 4.886 1.00 83.94 265 GLY A C 1
ATOM 1871 O O . GLY A 1 265 ? 22.620 -5.138 5.467 1.00 83.94 265 GLY A O 1
ATOM 1872 N N . GLY A 1 266 ? 20.924 -4.260 4.255 1.00 93.88 266 GLY A N 1
ATOM 1873 C CA . GLY A 1 266 ? 20.147 -5.481 4.049 1.00 93.88 266 GLY A CA 1
ATOM 1874 C C . GLY A 1 266 ? 20.075 -5.917 2.580 1.00 93.88 266 GLY A C 1
ATOM 1875 O O . GLY A 1 266 ? 20.865 -5.480 1.724 1.00 93.88 266 GLY A O 1
ATOM 1876 N N . THR A 1 267 ? 19.138 -6.821 2.305 1.00 96.19 267 THR A N 1
ATOM 1877 C CA . THR A 1 267 ? 18.700 -7.224 0.965 1.00 96.19 267 THR A CA 1
ATOM 1878 C C . THR A 1 267 ? 17.266 -6.778 0.697 1.00 96.19 267 THR A C 1
ATOM 1880 O O . THR A 1 267 ? 16.452 -6.703 1.606 1.00 96.19 267 THR A O 1
ATOM 1883 N N . ALA A 1 268 ? 16.970 -6.480 -0.566 1.00 97.31 268 ALA A N 1
ATOM 1884 C CA . ALA A 1 268 ? 15.636 -6.230 -1.080 1.00 97.31 268 ALA A CA 1
ATOM 1885 C C . ALA A 1 268 ? 15.399 -7.085 -2.333 1.00 97.31 268 ALA A C 1
ATOM 1887 O O . ALA A 1 268 ? 16.094 -6.923 -3.345 1.00 97.31 268 ALA A O 1
ATOM 1888 N N . ASP A 1 269 ? 14.428 -7.989 -2.261 1.00 97.69 269 ASP A N 1
ATOM 1889 C CA . ASP A 1 269 ? 13.995 -8.838 -3.364 1.00 97.69 269 ASP A CA 1
ATOM 1890 C C . ASP A 1 269 ? 12.604 -8.372 -3.838 1.00 97.69 269 ASP A C 1
ATOM 1892 O O . ASP A 1 269 ? 11.577 -8.563 -3.189 1.00 97.69 269 ASP A O 1
ATOM 1896 N N . LEU A 1 270 ? 12.586 -7.715 -5.001 1.00 98.31 270 LEU A N 1
ATOM 1897 C CA . LEU A 1 270 ? 11.402 -7.083 -5.585 1.00 98.31 270 LEU A CA 1
ATOM 1898 C C . LEU A 1 270 ? 10.836 -7.939 -6.719 1.00 98.31 270 LEU A C 1
ATOM 1900 O O . LEU A 1 270 ? 11.562 -8.331 -7.642 1.00 98.31 270 LEU A O 1
ATOM 1904 N N . THR A 1 271 ? 9.531 -8.200 -6.694 1.00 98.50 271 THR A N 1
ATOM 1905 C CA . THR A 1 271 ? 8.839 -9.033 -7.690 1.00 98.50 271 THR A CA 1
ATOM 1906 C C . THR A 1 271 ? 7.499 -8.440 -8.123 1.00 98.50 271 THR A C 1
ATOM 1908 O O . THR A 1 271 ? 6.965 -7.542 -7.482 1.00 98.50 271 THR A O 1
ATOM 1911 N N . GLY A 1 272 ? 6.938 -8.952 -9.221 1.00 98.44 272 GLY A N 1
ATOM 1912 C CA . GLY A 1 272 ? 5.593 -8.594 -9.675 1.00 98.44 272 GLY A CA 1
ATOM 1913 C C . GLY A 1 272 ? 5.589 -7.572 -10.811 1.00 98.44 272 GLY A C 1
ATOM 1914 O O . GLY A 1 272 ? 6.432 -7.640 -11.715 1.00 98.44 272 GLY A O 1
ATOM 1915 N N . SER A 1 273 ? 4.627 -6.649 -10.806 1.00 98.31 273 SER A N 1
ATOM 1916 C CA . SER A 1 273 ? 4.469 -5.652 -11.863 1.00 98.31 273 SER A CA 1
ATOM 1917 C C . SER A 1 273 ? 3.860 -4.327 -11.416 1.00 98.31 273 SER A C 1
ATOM 1919 O O . SER A 1 273 ? 2.986 -4.303 -10.554 1.00 98.31 273 SER A O 1
ATOM 1921 N N . SER A 1 274 ? 4.262 -3.265 -12.114 1.00 98.44 274 SER A N 1
ATOM 1922 C CA . SER A 1 274 ? 3.544 -1.995 -12.203 1.00 98.44 274 SER A CA 1
ATOM 1923 C C . SER A 1 274 ? 3.135 -1.763 -13.657 1.00 98.44 274 SER A C 1
ATOM 1925 O O . SER A 1 274 ? 3.964 -1.869 -14.570 1.00 98.44 274 SER A O 1
ATOM 1927 N N . LEU A 1 275 ? 1.839 -1.569 -13.876 1.00 98.38 275 LEU A N 1
ATOM 1928 C CA . LEU A 1 275 ? 1.208 -1.462 -15.182 1.00 98.38 275 LEU A CA 1
ATOM 1929 C C . LEU A 1 275 ? 0.508 -0.101 -15.264 1.00 98.38 275 LEU A C 1
ATOM 1931 O O . LEU A 1 275 ? -0.447 0.097 -14.517 1.00 98.38 275 LEU A O 1
ATOM 1935 N N . GLY A 1 276 ? 0.976 0.774 -16.159 1.00 96.94 276 GLY A N 1
ATOM 1936 C CA . GLY A 1 276 ? 0.380 2.092 -16.418 1.00 96.94 276 GLY A CA 1
ATOM 1937 C C . GLY A 1 276 ? -1.001 1.923 -17.035 1.00 96.94 276 GLY A C 1
ATOM 1938 O O . GLY A 1 276 ? -1.989 1.850 -16.319 1.00 96.94 276 GLY A O 1
ATOM 1939 N N . GLY A 1 277 ? -1.056 1.574 -18.317 1.00 96.25 277 GLY A N 1
ATOM 1940 C CA . GLY A 1 277 ? -2.308 1.198 -18.960 1.00 96.25 277 GLY A CA 1
ATOM 1941 C C . GLY A 1 277 ? -2.520 1.928 -20.268 1.00 96.25 277 GLY A C 1
ATOM 1942 O O . GLY A 1 277 ? -1.878 1.588 -21.254 1.00 96.25 277 GLY A O 1
ATOM 1943 N N . SER A 1 278 ? -3.497 2.819 -20.358 1.00 95.62 278 SER A N 1
ATOM 1944 C CA . SER A 1 278 ? -3.624 3.659 -21.547 1.00 95.62 278 SER A CA 1
ATOM 1945 C C . SER A 1 278 ? -3.599 5.132 -21.189 1.00 95.62 278 SER A C 1
ATOM 1947 O O . SER A 1 278 ? -4.483 5.569 -20.465 1.00 95.62 278 SER A O 1
ATOM 1949 N N . GLY A 1 279 ? -2.725 5.893 -21.829 1.00 96.81 279 GLY A N 1
ATOM 1950 C CA . GLY A 1 279 ? -2.450 7.300 -21.587 1.00 96.81 279 GLY A CA 1
ATOM 1951 C C . GLY A 1 279 ? -0.957 7.488 -21.330 1.00 96.81 279 GLY A C 1
ATOM 1952 O O . GLY A 1 279 ? -0.184 6.564 -21.537 1.00 96.81 279 GLY A O 1
ATOM 1953 N N . ASP A 1 280 ? -0.540 8.711 -21.013 1.00 98.25 280 ASP A N 1
ATOM 1954 C CA . ASP A 1 280 ? 0.882 9.035 -20.874 1.00 98.25 280 ASP A CA 1
ATOM 1955 C C . ASP A 1 280 ? 1.319 8.779 -19.423 1.00 98.25 280 ASP A C 1
ATOM 1957 O O . ASP A 1 280 ? 1.070 9.618 -18.551 1.00 98.25 280 ASP A O 1
ATOM 1961 N N . ASP A 1 281 ? 1.965 7.639 -19.166 1.00 98.44 281 ASP A N 1
ATOM 1962 C CA . ASP A 1 281 ? 2.218 7.156 -17.806 1.00 98.44 281 ASP A CA 1
ATOM 1963 C C . ASP A 1 281 ? 3.651 7.415 -17.311 1.00 98.44 281 ASP A C 1
ATOM 1965 O O . ASP A 1 281 ? 4.631 7.373 -18.058 1.00 98.44 281 ASP A O 1
ATOM 1969 N N . LEU A 1 282 ? 3.810 7.611 -16.000 1.00 98.69 282 LEU A N 1
ATOM 1970 C CA . LEU A 1 282 ? 5.101 7.668 -15.309 1.00 98.69 282 LEU A CA 1
ATOM 1971 C C . LEU A 1 282 ? 5.256 6.469 -14.372 1.00 98.69 282 LEU A C 1
ATOM 1973 O O . LEU A 1 282 ? 4.614 6.401 -13.328 1.00 98.69 282 LEU A O 1
ATOM 1977 N N . LEU A 1 283 ? 6.180 5.560 -14.679 1.00 98.75 283 LEU A N 1
ATOM 1978 C CA . LEU A 1 283 ? 6.484 4.395 -13.846 1.00 98.75 283 LEU A CA 1
ATOM 1979 C C . LEU A 1 283 ? 7.927 4.461 -13.347 1.00 98.75 283 LEU A C 1
ATOM 1981 O O . LEU A 1 283 ? 8.874 4.402 -14.132 1.00 98.75 283 LEU A O 1
ATOM 1985 N N . LYS A 1 284 ? 8.117 4.545 -12.033 1.00 98.56 284 LYS A N 1
ATOM 1986 C CA . LYS A 1 284 ? 9.430 4.758 -11.426 1.00 98.56 284 LYS A CA 1
ATOM 1987 C C . LYS A 1 284 ? 9.737 3.750 -10.326 1.00 98.56 284 LYS A C 1
ATOM 1989 O O . LYS A 1 284 ? 8.930 3.526 -9.431 1.00 98.56 284 LYS A O 1
ATOM 1994 N N . LEU A 1 285 ? 10.950 3.204 -10.357 1.00 98.44 285 LEU A N 1
ATOM 1995 C CA . LEU A 1 285 ? 11.547 2.429 -9.272 1.00 98.44 285 LEU A CA 1
ATOM 1996 C C . LEU A 1 285 ? 12.866 3.073 -8.837 1.00 98.44 285 LEU A C 1
ATOM 1998 O O . LEU A 1 285 ? 13.765 3.274 -9.654 1.00 98.44 285 LEU A O 1
ATOM 2002 N N . VAL A 1 286 ? 13.011 3.322 -7.540 1.00 97.88 286 VAL A N 1
ATOM 2003 C CA . VAL A 1 286 ? 14.268 3.700 -6.893 1.00 97.88 286 VAL A CA 1
ATOM 2004 C C . VAL A 1 286 ? 14.591 2.668 -5.821 1.00 97.88 286 VAL A C 1
ATOM 2006 O O . VAL A 1 286 ? 13.802 2.460 -4.907 1.00 97.88 286 VAL A O 1
ATOM 2009 N N . GLN A 1 287 ? 15.756 2.034 -5.912 1.00 96.00 287 GLN A N 1
ATOM 2010 C CA . GLN A 1 287 ? 16.227 1.077 -4.915 1.00 96.00 287 GLN A CA 1
ATOM 2011 C C . GLN A 1 287 ? 17.610 1.462 -4.383 1.00 96.00 287 GLN A C 1
ATOM 2013 O O . GLN A 1 287 ? 18.567 1.558 -5.153 1.00 96.00 287 GLN A O 1
ATOM 2018 N N . GLU A 1 288 ? 17.746 1.561 -3.063 1.00 95.56 288 GLU A N 1
ATOM 2019 C CA . GLU A 1 288 ? 19.029 1.573 -2.355 1.00 95.56 288 GLU A CA 1
ATOM 2020 C C . GLU A 1 288 ? 19.151 0.332 -1.455 1.00 95.56 288 GLU A C 1
ATOM 2022 O O . GLU A 1 288 ? 18.877 0.366 -0.256 1.00 95.56 288 GLU A O 1
ATOM 2027 N N . ALA A 1 289 ? 19.551 -0.793 -2.051 1.00 94.19 289 ALA A N 1
ATOM 2028 C CA . ALA A 1 289 ? 19.712 -2.079 -1.373 1.00 94.19 289 ALA A CA 1
ATOM 2029 C C . ALA A 1 289 ? 20.505 -3.066 -2.246 1.00 94.19 289 ALA A C 1
ATOM 2031 O O . ALA A 1 289 ? 20.517 -2.966 -3.476 1.00 94.19 289 ALA A O 1
ATOM 2032 N N . ASN A 1 290 ? 21.115 -4.078 -1.624 1.00 93.44 290 ASN A N 1
ATOM 2033 C CA . ASN A 1 290 ? 21.498 -5.292 -2.357 1.00 93.44 290 ASN A CA 1
ATOM 2034 C C . ASN A 1 290 ? 20.252 -6.140 -2.638 1.00 93.44 290 ASN A C 1
ATOM 2036 O O . ASN A 1 290 ? 19.232 -5.924 -2.007 1.00 93.44 290 ASN A O 1
ATOM 2040 N N . GLY A 1 291 ? 20.329 -7.138 -3.520 1.00 93.69 291 GLY A N 1
ATOM 2041 C CA . GLY A 1 291 ? 19.220 -8.086 -3.711 1.00 93.69 291 GLY A CA 1
ATOM 2042 C C . GLY A 1 291 ? 18.846 -8.286 -5.171 1.00 93.69 291 GLY A C 1
ATOM 2043 O O . GLY A 1 291 ? 19.726 -8.267 -6.041 1.00 93.69 291 GLY A O 1
ATOM 2044 N N . ARG A 1 292 ? 17.572 -8.563 -5.441 1.00 94.75 292 ARG A N 1
ATOM 2045 C CA . ARG A 1 292 ? 17.054 -8.900 -6.770 1.00 94.75 292 ARG A CA 1
ATOM 2046 C C . ARG A 1 292 ? 15.948 -7.952 -7.197 1.00 94.75 292 ARG A C 1
ATOM 2048 O O . ARG A 1 292 ? 15.002 -7.722 -6.463 1.00 94.75 292 ARG A O 1
ATOM 2055 N N . ILE A 1 293 ? 16.003 -7.531 -8.454 1.00 95.81 293 ILE A N 1
ATOM 2056 C CA . ILE A 1 293 ? 14.906 -6.823 -9.109 1.00 95.81 293 ILE A CA 1
ATOM 2057 C C . ILE A 1 293 ? 14.348 -7.726 -10.204 1.00 95.81 293 ILE A C 1
ATOM 2059 O O . ILE A 1 293 ? 14.958 -7.901 -11.258 1.00 95.81 293 ILE A O 1
ATOM 2063 N N . ASN A 1 294 ? 13.185 -8.314 -9.946 1.00 96.12 294 ASN A N 1
ATOM 2064 C CA . ASN A 1 294 ? 12.397 -9.096 -10.901 1.00 96.12 294 ASN A CA 1
ATOM 2065 C C . ASN A 1 294 ? 11.031 -8.433 -11.119 1.00 96.12 294 ASN A C 1
ATOM 2067 O O . ASN A 1 294 ? 9.994 -9.099 -11.148 1.00 96.12 294 ASN A O 1
ATOM 2071 N N . LEU A 1 295 ? 11.048 -7.107 -11.240 1.00 96.56 295 LEU A N 1
ATOM 2072 C CA . LEU A 1 295 ? 9.870 -6.284 -11.460 1.00 96.56 295 LEU A CA 1
ATOM 2073 C C . LEU A 1 295 ? 9.665 -6.031 -12.957 1.00 96.56 295 LEU A C 1
ATOM 2075 O O . LEU A 1 295 ? 10.619 -5.772 -13.701 1.00 96.56 295 LEU A O 1
ATOM 2079 N N . ARG A 1 296 ? 8.408 -6.093 -13.393 1.00 97.88 296 ARG A N 1
ATOM 2080 C CA . ARG A 1 296 ? 7.973 -5.630 -14.712 1.00 97.88 296 ARG A CA 1
ATOM 2081 C C . ARG A 1 296 ? 7.331 -4.251 -14.574 1.00 97.88 296 ARG A C 1
ATOM 2083 O O . ARG A 1 296 ? 6.265 -4.155 -13.981 1.00 97.88 296 ARG A O 1
ATOM 2090 N N . LEU A 1 297 ? 7.931 -3.233 -15.174 1.00 98.56 297 LEU A N 1
ATOM 2091 C CA . LEU A 1 297 ? 7.318 -1.922 -15.360 1.00 98.56 297 LEU A CA 1
ATOM 2092 C C . LEU A 1 297 ? 6.860 -1.832 -16.817 1.00 98.56 297 LEU A C 1
ATOM 2094 O O . LEU A 1 297 ? 7.657 -2.085 -17.724 1.00 98.56 297 LEU A O 1
ATOM 2098 N N . ASN A 1 298 ? 5.574 -1.582 -17.042 1.00 98.38 298 ASN A N 1
ATOM 2099 C CA . ASN A 1 298 ? 4.981 -1.604 -18.376 1.00 98.38 298 ASN A CA 1
ATOM 2100 C C . ASN A 1 298 ? 4.024 -0.430 -18.569 1.00 98.38 298 ASN A C 1
ATOM 2102 O O . ASN A 1 298 ? 2.934 -0.468 -17.996 1.00 98.38 298 ASN A O 1
ATOM 2106 N N . GLY A 1 299 ? 4.433 0.544 -19.382 1.00 97.12 299 GLY A N 1
ATOM 2107 C CA . GLY A 1 299 ? 3.627 1.718 -19.722 1.00 97.12 299 GLY A CA 1
ATOM 2108 C C . GLY A 1 299 ? 2.336 1.347 -20.456 1.00 97.12 299 GLY A C 1
ATOM 2109 O O . GLY A 1 299 ? 1.264 1.772 -20.065 1.00 97.12 299 GLY A O 1
ATOM 2110 N N . GLN A 1 300 ? 2.413 0.332 -21.327 1.00 95.75 300 GLN A N 1
ATOM 2111 C CA . GLN A 1 300 ? 1.321 -0.217 -22.137 1.00 95.75 300 GLN A CA 1
ATOM 2112 C C . GLN A 1 300 ? 0.951 0.632 -23.356 1.00 95.75 300 GLN A C 1
ATOM 2114 O O . GLN A 1 300 ? 1.188 0.163 -24.468 1.00 95.75 300 GLN A O 1
ATOM 2119 N N . GLY A 1 301 ? 0.278 1.764 -23.219 1.00 94.69 301 GLY A N 1
ATOM 2120 C CA . GLY A 1 301 ? -0.213 2.483 -24.387 1.00 94.69 301 GLY A CA 1
ATOM 2121 C C . GLY A 1 301 ? -0.288 3.978 -24.179 1.00 94.69 301 GLY A C 1
ATOM 2122 O O . GLY A 1 301 ? -1.253 4.435 -23.603 1.00 94.69 301 GLY A O 1
ATOM 2123 N N . GLY A 1 302 ? 0.593 4.742 -24.800 1.00 97.12 302 GLY A N 1
ATOM 2124 C CA . GLY A 1 302 ? 0.658 6.195 -24.708 1.00 97.12 302 GLY A CA 1
ATOM 2125 C C . GLY A 1 302 ? 2.107 6.644 -24.793 1.00 97.12 302 GLY A C 1
ATOM 2126 O O . GLY A 1 302 ? 2.928 5.952 -25.380 1.00 97.12 302 GLY A O 1
ATOM 2127 N N . HIS A 1 303 ? 2.431 7.843 -24.328 1.00 98.12 303 HIS A N 1
ATOM 2128 C CA . HIS A 1 303 ? 3.816 8.306 -24.276 1.00 98.12 303 HIS A CA 1
ATOM 2129 C C . HIS A 1 303 ? 4.379 8.113 -22.873 1.00 98.12 303 HIS A C 1
ATOM 2131 O O . HIS A 1 303 ? 4.277 9.010 -22.035 1.00 98.12 303 HIS A O 1
ATOM 2137 N N . ASP A 1 304 ? 5.002 6.961 -22.640 1.00 98.44 304 ASP A N 1
ATOM 2138 C CA . ASP A 1 304 ? 5.322 6.522 -21.287 1.00 98.44 304 ASP A CA 1
ATOM 2139 C C . ASP A 1 304 ? 6.758 6.862 -20.872 1.00 98.44 304 ASP A C 1
ATOM 2141 O O . ASP A 1 304 ? 7.711 6.809 -21.658 1.00 98.44 304 ASP A O 1
ATOM 2145 N N . TYR A 1 305 ? 6.943 7.173 -19.589 1.00 98.62 305 TYR A N 1
ATOM 2146 C CA . TYR A 1 305 ? 8.244 7.345 -18.952 1.00 98.62 305 TYR A CA 1
ATOM 2147 C C . TYR A 1 305 ? 8.468 6.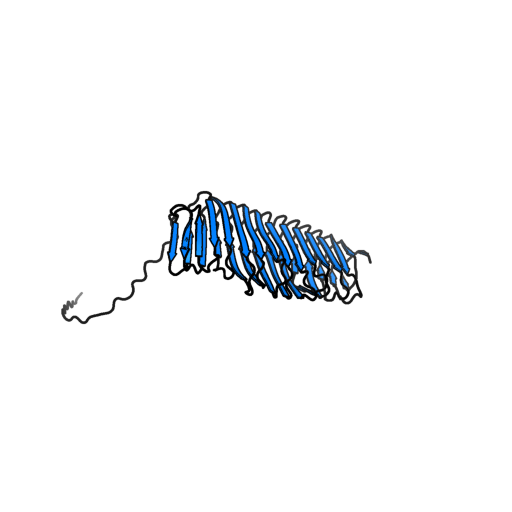246 -17.917 1.00 98.62 305 TYR A C 1
ATOM 2149 O O . TYR A 1 305 ? 7.888 6.260 -16.833 1.00 98.62 305 TYR A O 1
ATOM 2157 N N . VAL A 1 306 ? 9.366 5.310 -18.218 1.00 98.56 306 VAL A N 1
ATOM 2158 C CA . VAL A 1 306 ? 9.712 4.204 -17.317 1.00 98.56 306 VAL A CA 1
ATOM 2159 C C . VAL A 1 306 ? 11.147 4.373 -16.830 1.00 98.56 306 VAL A C 1
ATOM 2161 O O . VAL A 1 306 ? 12.080 4.273 -17.624 1.00 98.56 306 VAL A O 1
ATOM 2164 N N . ASP A 1 307 ? 11.353 4.598 -15.532 1.00 98.06 307 ASP A N 1
ATOM 2165 C CA . ASP A 1 307 ? 12.675 4.859 -14.941 1.00 98.06 307 ASP A CA 1
ATOM 2166 C C . ASP A 1 307 ? 12.981 3.910 -13.787 1.00 98.06 307 ASP A C 1
ATOM 2168 O O . ASP A 1 307 ? 12.255 3.829 -12.799 1.00 98.06 307 ASP A O 1
ATOM 2172 N N . VAL A 1 308 ? 14.097 3.202 -13.893 1.00 97.44 308 VAL A N 1
ATOM 2173 C CA . VAL A 1 308 ? 14.612 2.324 -12.850 1.00 97.44 308 VAL A CA 1
ATOM 2174 C C . VAL A 1 308 ? 15.997 2.800 -12.449 1.00 97.44 308 VAL A C 1
ATOM 2176 O O . VAL A 1 308 ? 16.938 2.765 -13.242 1.00 97.44 308 VAL A O 1
ATOM 2179 N N . PHE A 1 309 ? 16.138 3.176 -11.185 1.00 95.94 309 PHE A N 1
ATOM 2180 C CA . PHE A 1 309 ? 17.408 3.484 -10.551 1.00 95.94 309 PHE A CA 1
ATOM 2181 C C . PHE A 1 309 ? 17.653 2.501 -9.410 1.00 95.94 309 PHE A C 1
ATOM 2183 O O . PHE A 1 309 ? 16.885 2.450 -8.455 1.00 95.94 309 PHE A O 1
ATOM 2190 N N . ALA A 1 310 ? 18.740 1.741 -9.475 1.00 94.88 310 ALA A N 1
ATOM 2191 C CA . ALA A 1 310 ? 19.119 0.817 -8.416 1.00 94.88 310 ALA A CA 1
ATOM 2192 C C . ALA A 1 310 ? 20.571 1.021 -7.997 1.00 94.88 310 ALA A C 1
ATOM 2194 O O . ALA A 1 310 ? 21.466 1.174 -8.828 1.00 94.88 310 ALA A O 1
ATOM 2195 N N . LYS A 1 311 ? 20.818 0.980 -6.694 1.00 93.19 311 LYS A N 1
ATOM 2196 C CA . LYS A 1 311 ? 22.135 1.170 -6.103 1.00 93.19 311 LYS A CA 1
ATOM 2197 C C . LYS A 1 311 ? 22.386 0.135 -5.019 1.00 93.19 311 LYS A C 1
ATOM 2199 O O . LYS A 1 311 ? 21.591 -0.036 -4.100 1.00 93.19 311 LYS A O 1
ATOM 2204 N N . GLY A 1 312 ? 23.532 -0.525 -5.119 1.00 90.19 312 GLY A N 1
ATOM 2205 C CA . GLY A 1 312 ? 23.976 -1.557 -4.192 1.00 90.19 312 GLY A CA 1
ATOM 2206 C C . GLY A 1 312 ? 25.264 -2.200 -4.694 1.00 90.19 312 GLY A C 1
ATOM 2207 O O . GLY A 1 312 ? 25.617 -2.082 -5.862 1.00 90.19 312 GLY A O 1
ATOM 2208 N N . SER A 1 313 ? 25.995 -2.894 -3.824 1.00 89.12 313 SER A N 1
ATOM 2209 C CA . SER A 1 313 ? 27.214 -3.602 -4.240 1.00 89.12 313 SER A CA 1
ATOM 2210 C C . SER A 1 313 ? 26.916 -4.928 -4.950 1.00 89.12 313 SER A C 1
ATOM 2212 O O . SER A 1 313 ? 27.792 -5.477 -5.620 1.00 89.12 313 SER A O 1
ATOM 2214 N N . ASN A 1 314 ? 25.692 -5.448 -4.808 1.00 90.38 314 ASN A N 1
ATOM 2215 C CA . ASN A 1 314 ? 25.241 -6.716 -5.373 1.00 90.38 314 ASN A CA 1
ATOM 2216 C C . ASN A 1 314 ? 23.749 -6.674 -5.756 1.00 90.38 314 ASN A C 1
ATOM 2218 O O . ASN A 1 314 ? 22.920 -7.368 -5.157 1.00 90.38 314 ASN A O 1
ATOM 2222 N N . VAL A 1 315 ? 23.414 -5.860 -6.758 1.00 92.25 315 VAL A N 1
ATOM 2223 C CA . VAL A 1 315 ? 22.087 -5.848 -7.393 1.00 92.25 315 VAL A CA 1
ATOM 2224 C C . VAL A 1 315 ? 22.045 -6.893 -8.514 1.00 92.25 315 VAL A C 1
ATOM 2226 O O . VAL A 1 315 ? 22.926 -6.948 -9.374 1.00 92.25 315 VAL A O 1
ATOM 2229 N N . ARG A 1 316 ? 21.030 -7.761 -8.495 1.00 92.75 316 ARG A N 1
ATOM 2230 C CA . ARG A 1 316 ? 20.837 -8.891 -9.422 1.00 92.75 316 ARG A CA 1
ATOM 2231 C C . ARG A 1 316 ? 19.409 -8.889 -9.979 1.00 92.75 316 ARG A C 1
ATOM 2233 O O . ARG A 1 316 ? 18.588 -8.069 -9.589 1.00 92.75 316 ARG A O 1
ATOM 2240 N N . GLY A 1 317 ? 19.095 -9.848 -10.848 1.00 92.25 317 GLY A N 1
ATOM 2241 C CA . GLY A 1 317 ? 17.734 -10.079 -11.348 1.00 92.25 317 GLY A CA 1
ATOM 2242 C C . GLY A 1 317 ? 17.546 -9.705 -12.815 1.00 92.25 317 GLY A C 1
ATOM 2243 O O . GLY A 1 317 ? 18.511 -9.470 -13.547 1.00 92.25 317 GLY A O 1
ATOM 2244 N N . THR A 1 318 ? 16.292 -9.708 -13.250 1.00 94.31 318 THR A N 1
ATOM 2245 C CA . THR A 1 318 ? 15.899 -9.440 -14.637 1.00 94.31 318 THR A CA 1
ATOM 2246 C C . THR A 1 318 ? 14.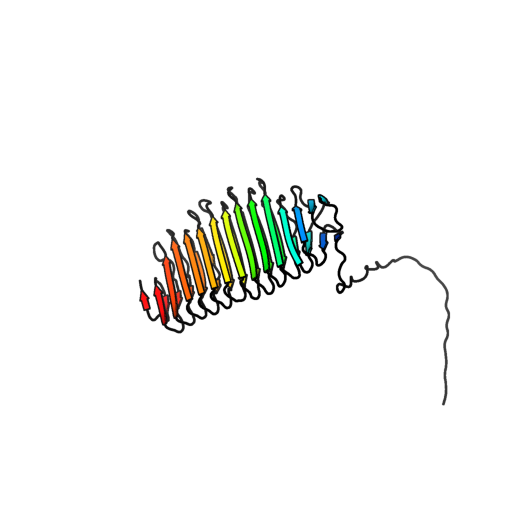766 -8.414 -14.681 1.00 94.31 318 THR A C 1
ATOM 2248 O O . THR A 1 318 ? 13.628 -8.792 -14.985 1.00 94.31 318 THR A O 1
ATOM 2251 N N . PRO A 1 319 ? 15.027 -7.131 -14.360 1.00 95.19 319 PRO A N 1
ATOM 2252 C CA . PRO A 1 319 ? 13.993 -6.117 -14.478 1.00 95.19 319 PRO A CA 1
ATOM 2253 C C . PRO A 1 319 ? 13.590 -5.967 -15.944 1.00 95.19 319 PRO A C 1
ATOM 2255 O O . PRO A 1 319 ? 14.407 -6.138 -16.858 1.00 95.19 319 PRO A O 1
ATOM 2258 N N . ARG A 1 320 ? 12.307 -5.688 -16.162 1.00 97.56 320 ARG A N 1
ATOM 2259 C CA . ARG A 1 320 ? 11.727 -5.530 -17.496 1.00 97.56 320 ARG A CA 1
ATOM 2260 C C . ARG A 1 320 ? 11.079 -4.162 -17.590 1.00 97.56 320 ARG A C 1
ATOM 2262 O O . ARG A 1 320 ? 10.129 -3.912 -16.855 1.00 97.56 320 ARG A O 1
ATOM 2269 N N . LEU A 1 321 ? 11.592 -3.325 -18.482 1.00 98.31 321 LEU A N 1
ATOM 2270 C CA . LEU A 1 321 ? 11.035 -2.020 -18.814 1.00 98.31 321 LEU A CA 1
ATOM 2271 C C . LEU A 1 321 ? 10.389 -2.152 -20.189 1.00 98.31 321 LEU A C 1
ATOM 2273 O O . LEU A 1 321 ? 11.065 -2.535 -21.145 1.00 98.31 321 LEU A O 1
ATOM 2277 N N . LEU A 1 322 ? 9.085 -1.919 -20.262 1.00 98.44 322 LEU A N 1
ATOM 2278 C CA . LEU A 1 322 ? 8.284 -2.122 -21.463 1.00 98.44 322 LEU A CA 1
ATOM 2279 C C . LEU A 1 322 ? 7.497 -0.835 -21.747 1.00 98.44 322 LEU A C 1
ATOM 2281 O O . LEU A 1 322 ? 6.766 -0.388 -20.866 1.00 98.44 322 LEU A O 1
ATOM 2285 N N . GLY A 1 323 ? 7.649 -0.260 -22.938 1.00 97.00 323 GLY A N 1
ATOM 2286 C CA . GLY A 1 323 ? 6.816 0.861 -23.401 1.00 97.00 323 GLY A CA 1
ATOM 2287 C C . GLY A 1 323 ? 5.511 0.363 -24.030 1.00 97.00 323 GLY A C 1
ATOM 2288 O O . GLY A 1 323 ? 4.413 0.695 -23.607 1.00 97.00 323 GLY A O 1
ATOM 2289 N N . ALA A 1 324 ? 5.653 -0.651 -24.884 1.00 95.38 324 ALA A N 1
ATOM 2290 C CA . ALA A 1 324 ? 4.625 -1.339 -25.651 1.00 95.38 324 ALA A CA 1
ATOM 2291 C C . ALA A 1 324 ? 4.023 -0.527 -26.805 1.00 95.38 324 ALA A C 1
ATOM 2293 O O . ALA A 1 324 ? 4.182 -0.976 -27.941 1.00 95.38 324 ALA A O 1
ATOM 2294 N N . GLY A 1 325 ? 3.323 0.582 -26.596 1.00 94.44 325 GLY A N 1
ATOM 2295 C CA . GLY A 1 325 ? 2.740 1.336 -27.706 1.00 94.44 325 GLY A CA 1
ATOM 2296 C C . GLY A 1 325 ? 2.777 2.833 -27.482 1.00 94.44 325 GLY A C 1
ATOM 2297 O O . GLY A 1 325 ? 2.222 3.293 -26.506 1.00 94.44 325 GLY A O 1
ATOM 2298 N N . GLY A 1 326 ? 3.278 3.575 -28.466 1.00 97.38 326 GLY A N 1
ATOM 2299 C CA . GLY A 1 326 ? 3.416 5.025 -28.430 1.00 97.38 326 GLY A CA 1
ATOM 2300 C C . GLY A 1 326 ? 4.879 5.435 -28.556 1.00 97.38 326 GLY A C 1
ATOM 2301 O O . GLY A 1 326 ? 5.613 4.782 -29.279 1.00 97.38 326 GLY A O 1
ATOM 2302 N N . ASN A 1 327 ? 5.272 6.575 -27.994 1.00 98.38 327 ASN A N 1
ATOM 2303 C CA . ASN A 1 327 ? 6.665 7.037 -28.101 1.00 98.38 327 ASN A CA 1
ATOM 2304 C C . ASN A 1 327 ? 7.229 7.125 -26.695 1.00 98.38 327 ASN A C 1
ATOM 2306 O O . ASN A 1 327 ? 6.932 8.095 -25.990 1.00 98.38 327 ASN A O 1
ATOM 2310 N N . ASP A 1 328 ? 8.025 6.135 -26.329 1.00 98.50 328 ASP A N 1
ATOM 2311 C CA . ASP A 1 328 ? 8.346 5.870 -24.939 1.00 98.50 328 ASP A CA 1
ATOM 2312 C C . ASP A 1 328 ? 9.776 6.279 -24.589 1.00 98.50 328 ASP A C 1
ATOM 2314 O O . ASP A 1 328 ? 10.695 6.285 -25.417 1.00 98.50 328 ASP A O 1
ATOM 2318 N N . PHE A 1 329 ? 9.982 6.608 -23.317 1.00 98.50 329 PHE A N 1
ATOM 2319 C CA . PHE A 1 329 ? 11.296 6.834 -22.739 1.00 98.50 329 PHE A CA 1
ATOM 2320 C C . PHE A 1 329 ? 11.561 5.817 -21.630 1.00 98.50 329 PHE A C 1
ATOM 2322 O O . PHE A 1 329 ? 10.963 5.861 -20.556 1.00 98.50 329 PHE A O 1
ATOM 2329 N N . LEU A 1 330 ? 12.508 4.912 -21.877 1.00 98.44 330 LEU A N 1
ATOM 2330 C CA . LEU A 1 330 ? 12.830 3.801 -20.987 1.00 98.44 330 LEU A CA 1
ATOM 2331 C C . LEU A 1 330 ? 14.250 3.961 -20.449 1.00 98.44 330 LEU A C 1
ATOM 2333 O O . LEU A 1 330 ? 15.224 3.885 -21.199 1.00 98.44 330 LEU A O 1
ATOM 2337 N N . LYS A 1 331 ? 14.395 4.152 -19.140 1.00 97.81 331 LYS A N 1
ATOM 2338 C CA . LYS A 1 331 ? 15.676 4.416 -18.488 1.00 97.81 331 LYS A CA 1
ATOM 2339 C C . LYS A 1 331 ? 15.982 3.407 -17.395 1.00 97.81 331 LYS A C 1
ATOM 2341 O O . LYS A 1 331 ? 15.208 3.205 -16.470 1.00 97.81 331 LYS A O 1
ATOM 2346 N N . LEU A 1 332 ? 17.165 2.811 -17.479 1.00 95.50 332 LEU A N 1
ATOM 2347 C CA . LEU A 1 332 ? 17.704 1.894 -16.491 1.00 95.50 332 LEU A CA 1
ATOM 2348 C C . LEU A 1 332 ? 19.106 2.328 -16.075 1.00 95.50 332 LEU A C 1
ATOM 2350 O O . LEU A 1 332 ? 20.038 2.365 -16.878 1.00 95.50 332 LEU A O 1
ATOM 2354 N N . PHE A 1 333 ? 19.272 2.555 -14.780 1.00 94.06 333 PHE A N 1
ATOM 2355 C CA . PHE A 1 333 ? 20.555 2.768 -14.139 1.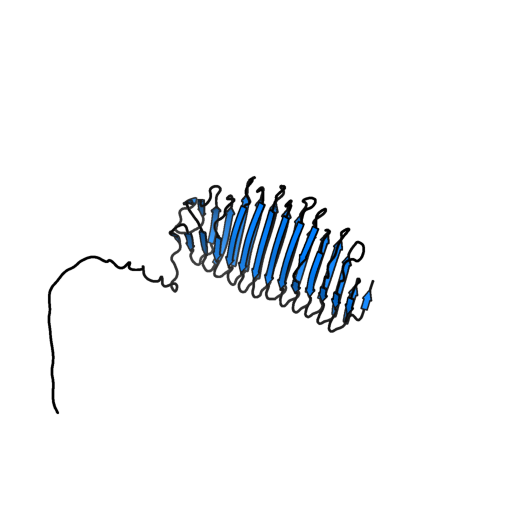00 94.06 333 PHE A CA 1
ATOM 2356 C C . PHE A 1 333 ? 20.720 1.791 -12.974 1.00 94.06 333 PHE A C 1
ATOM 2358 O O . PHE A 1 333 ? 19.876 1.725 -12.085 1.00 94.06 333 PHE A O 1
ATOM 2365 N N . VAL A 1 334 ? 21.826 1.047 -12.963 1.00 91.38 334 VAL A N 1
ATOM 2366 C CA . VAL A 1 334 ? 22.182 0.139 -11.866 1.00 91.38 334 VAL A CA 1
ATOM 2367 C C . VAL A 1 334 ? 23.643 0.373 -11.499 1.00 91.38 334 VAL A C 1
ATOM 2369 O O . VAL A 1 334 ? 24.517 0.187 -12.346 1.00 91.38 334 VAL A O 1
ATOM 2372 N N . ASP A 1 335 ? 23.904 0.781 -10.257 1.00 84.62 335 ASP A N 1
ATOM 2373 C CA . ASP A 1 335 ? 25.261 0.898 -9.713 1.00 84.62 335 ASP A CA 1
ATOM 2374 C C . ASP A 1 335 ? 25.826 -0.496 -9.367 1.00 84.62 335 ASP A C 1
ATOM 2376 O O . ASP A 1 335 ? 25.103 -1.367 -8.881 1.00 84.62 335 ASP A O 1
ATOM 2380 N N . GLY A 1 336 ? 27.123 -0.709 -9.608 1.00 67.25 336 GLY A N 1
ATOM 2381 C CA . GLY A 1 336 ? 27.822 -1.983 -9.380 1.00 67.25 336 GLY A CA 1
ATOM 2382 C C . GLY A 1 336 ? 28.097 -2.822 -10.643 1.00 67.25 336 GLY A C 1
ATOM 2383 O O . GLY A 1 336 ? 27.749 -2.432 -11.758 1.00 67.25 336 GLY A O 1
ATOM 2384 N N . PRO A 1 337 ? 28.789 -3.978 -10.519 1.00 60.28 337 PRO A N 1
ATOM 2385 C CA . PRO A 1 337 ? 29.005 -4.865 -11.660 1.00 60.28 337 PRO A CA 1
ATOM 2386 C C . PRO A 1 337 ? 27.644 -5.308 -12.211 1.00 60.28 337 PRO A C 1
ATOM 2388 O O . PRO A 1 337 ? 26.793 -5.740 -11.443 1.00 60.28 337 PRO A O 1
ATOM 2391 N N . HIS A 1 338 ? 27.437 -5.196 -13.526 1.00 63.88 338 HIS A N 1
ATOM 2392 C CA . HIS A 1 338 ? 26.176 -5.508 -14.211 1.00 63.88 338 HIS A CA 1
ATOM 2393 C C . HIS A 1 338 ? 25.802 -7.004 -14.096 1.00 63.88 338 HIS A C 1
ATOM 2395 O O . HIS A 1 338 ? 25.983 -7.773 -15.040 1.00 63.88 338 HIS A O 1
ATOM 2401 N N . VAL A 1 339 ? 25.326 -7.450 -12.927 1.00 63.00 339 VAL A N 1
ATOM 2402 C CA . VAL A 1 339 ? 24.869 -8.834 -12.689 1.00 63.00 339 VAL A CA 1
ATOM 2403 C C . VAL A 1 339 ? 23.384 -8.995 -13.039 1.00 63.00 339 VAL A C 1
ATOM 2405 O O . VAL A 1 339 ? 22.897 -10.117 -13.179 1.00 63.00 339 VAL A O 1
ATOM 2408 N N . ALA A 1 340 ? 22.657 -7.892 -13.221 1.00 69.94 340 ALA A N 1
ATOM 2409 C CA . ALA A 1 340 ? 21.317 -7.924 -13.786 1.00 69.94 340 ALA A CA 1
ATOM 2410 C C . ALA A 1 340 ? 21.371 -8.202 -15.300 1.00 69.94 340 ALA A C 1
ATOM 2412 O O . ALA A 1 340 ? 22.217 -7.653 -16.009 1.00 69.94 340 ALA A O 1
ATOM 2413 N N . THR A 1 341 ? 20.444 -9.018 -15.807 1.00 85.88 341 THR A N 1
ATOM 2414 C CA . THR A 1 341 ? 20.219 -9.207 -17.253 1.00 85.88 341 THR A CA 1
ATOM 2415 C C . THR A 1 341 ? 18.865 -8.601 -17.624 1.00 85.88 341 THR A C 1
ATOM 2417 O O . THR A 1 341 ? 17.883 -9.337 -17.758 1.00 85.88 341 THR A O 1
ATOM 2420 N N . PRO A 1 342 ? 18.777 -7.262 -17.701 1.00 93.06 342 PRO A N 1
ATOM 2421 C CA . PRO A 1 342 ? 17.516 -6.568 -17.902 1.00 93.06 342 PRO A CA 1
ATOM 2422 C C . PRO A 1 342 ? 17.032 -6.691 -19.352 1.00 93.06 342 PRO A C 1
ATOM 2424 O O . PRO A 1 342 ? 17.815 -6.969 -20.273 1.00 93.06 342 PRO A O 1
ATOM 2427 N N . ILE A 1 343 ? 15.735 -6.456 -19.537 1.00 96.69 343 ILE A N 1
ATOM 2428 C CA . ILE A 1 343 ? 15.100 -6.311 -20.849 1.00 96.69 343 ILE A CA 1
ATOM 2429 C C . ILE A 1 343 ? 14.499 -4.910 -20.925 1.00 96.69 343 ILE A C 1
ATOM 2431 O O . ILE A 1 343 ? 13.723 -4.533 -20.049 1.00 96.69 343 ILE A O 1
ATOM 2435 N N . ILE A 1 344 ? 14.847 -4.182 -21.980 1.00 97.81 344 ILE A N 1
ATOM 2436 C CA . ILE A 1 344 ? 14.234 -2.912 -22.363 1.00 97.81 344 ILE A CA 1
ATOM 2437 C C . ILE A 1 344 ? 13.581 -3.144 -23.729 1.00 97.81 344 ILE A C 1
ATOM 2439 O O . ILE A 1 344 ? 14.267 -3.531 -24.676 1.00 97.81 344 ILE A O 1
ATOM 2443 N N . ASP A 1 345 ? 12.265 -2.984 -23.811 1.00 98.38 345 ASP A N 1
ATOM 2444 C CA . ASP A 1 345 ? 11.480 -3.199 -25.032 1.00 98.38 345 ASP A CA 1
ATOM 2445 C C . ASP A 1 345 ? 10.586 -1.978 -25.268 1.00 98.38 345 ASP A C 1
ATOM 2447 O O . ASP A 1 345 ? 9.632 -1.776 -24.516 1.00 98.38 345 ASP A O 1
ATOM 2451 N N . GLY A 1 346 ? 10.931 -1.152 -26.262 1.00 98.00 346 GLY A N 1
ATOM 2452 C CA . GLY A 1 346 ? 10.167 0.055 -26.610 1.00 98.00 346 GLY A CA 1
ATOM 2453 C C . GLY A 1 346 ? 8.780 -0.309 -27.117 1.00 98.00 346 GLY A C 1
ATOM 2454 O O . GLY A 1 346 ? 7.783 0.022 -26.497 1.00 98.00 346 GLY A O 1
ATOM 2455 N N . GLY A 1 347 ? 8.724 -1.175 -28.124 1.00 97.94 347 GLY A N 1
ATOM 2456 C CA . GLY A 1 347 ? 7.478 -1.702 -28.658 1.00 97.94 347 GLY A CA 1
ATOM 2457 C C . GLY A 1 347 ? 7.121 -1.027 -29.973 1.00 97.94 347 GLY A C 1
ATOM 2458 O O . GLY A 1 347 ? 7.885 -1.099 -30.933 1.00 97.94 347 GLY A O 1
ATOM 2459 N N . ALA A 1 348 ? 5.905 -0.508 -30.085 1.00 97.56 348 ALA A N 1
ATOM 2460 C CA . ALA A 1 348 ? 5.410 0.113 -31.300 1.00 97.56 348 ALA A CA 1
ATOM 2461 C C . ALA A 1 348 ? 5.433 1.640 -31.195 1.00 97.56 348 ALA A C 1
ATOM 2463 O O . ALA A 1 348 ? 4.505 2.218 -30.644 1.00 97.56 348 ALA A O 1
ATOM 2464 N N . GLY A 1 349 ? 6.376 2.274 -31.889 1.00 97.38 349 GLY A N 1
ATOM 2465 C CA . GLY A 1 349 ? 6.379 3.706 -32.169 1.00 97.38 349 GLY A CA 1
ATOM 2466 C C . GLY A 1 349 ? 7.798 4.233 -32.308 1.00 97.38 349 GLY A C 1
ATOM 2467 O O . GLY A 1 349 ? 8.561 3.635 -33.063 1.00 97.38 349 GLY A O 1
ATOM 2468 N N . TYR A 1 350 ? 8.106 5.389 -31.720 1.00 98.12 350 TYR A N 1
ATOM 2469 C CA . TYR A 1 350 ? 9.467 5.931 -31.690 1.00 98.12 350 TYR A CA 1
ATOM 2470 C C . TYR A 1 350 ? 9.967 5.983 -30.250 1.00 98.12 350 TYR A C 1
ATOM 2472 O O . TYR A 1 350 ? 9.591 6.889 -29.505 1.00 98.12 350 TYR A O 1
ATOM 2480 N N . ASP A 1 351 ? 10.859 5.063 -29.902 1.00 98.44 351 ASP A N 1
ATOM 2481 C CA . ASP A 1 351 ? 11.228 4.812 -28.512 1.00 98.44 351 ASP A CA 1
ATOM 2482 C C . ASP A 1 351 ? 12.702 5.116 -28.236 1.00 98.44 351 ASP A C 1
ATOM 2484 O O . ASP A 1 351 ? 13.601 4.844 -29.045 1.00 98.44 351 ASP A O 1
ATOM 2488 N N . ILE A 1 352 ? 12.957 5.668 -27.049 1.00 98.50 352 ILE A N 1
ATOM 2489 C CA . ILE A 1 352 ? 14.289 6.029 -26.566 1.00 98.50 352 ILE A CA 1
ATOM 2490 C C . ILE A 1 352 ? 14.635 5.155 -25.363 1.00 98.50 352 ILE A C 1
ATOM 2492 O O . ILE A 1 352 ? 13.987 5.222 -24.320 1.00 98.50 352 ILE A O 1
ATOM 2496 N N . ALA A 1 353 ? 15.716 4.387 -25.477 1.00 98.06 353 ALA A N 1
ATOM 2497 C CA . ALA A 1 353 ? 16.278 3.617 -24.374 1.00 98.06 353 ALA A CA 1
ATOM 2498 C C . ALA A 1 353 ? 17.548 4.275 -23.817 1.00 98.06 353 ALA A C 1
ATOM 2500 O O . ALA A 1 353 ? 18.450 4.650 -24.570 1.00 98.06 353 ALA A O 1
ATOM 2501 N N . TYR A 1 354 ? 17.655 4.349 -22.489 1.00 97.00 354 TYR A N 1
ATOM 2502 C CA . TYR A 1 354 ? 18.874 4.701 -21.764 1.00 97.00 354 TYR A CA 1
ATOM 2503 C C . TYR A 1 354 ? 19.273 3.574 -20.805 1.00 97.00 354 TYR A C 1
ATOM 2505 O O . TYR A 1 354 ? 18.530 3.290 -19.869 1.00 97.00 354 TYR A O 1
ATOM 2513 N N . GLY A 1 355 ? 20.433 2.937 -20.987 1.00 93.69 355 GLY A N 1
ATOM 2514 C CA . GLY A 1 355 ? 20.907 1.900 -20.059 1.00 93.69 355 GLY A CA 1
ATOM 2515 C C . GLY A 1 355 ? 21.669 0.751 -20.720 1.00 93.69 355 GLY A C 1
ATOM 2516 O O . GLY A 1 355 ? 22.437 0.947 -21.652 1.00 93.69 355 GLY A O 1
ATOM 2517 N N . PHE A 1 356 ? 21.499 -0.472 -20.212 1.00 92.31 356 PHE A N 1
ATOM 2518 C CA . PHE A 1 356 ? 22.213 -1.664 -20.690 1.00 92.31 356 PHE A CA 1
ATOM 2519 C C . PHE A 1 356 ? 21.311 -2.906 -20.697 1.00 92.31 356 PHE A C 1
ATOM 2521 O O . PHE A 1 356 ? 20.234 -2.897 -20.111 1.00 92.31 356 PHE A O 1
ATOM 2528 N N . GLY A 1 357 ? 21.777 -3.998 -21.317 1.00 92.50 357 GLY A N 1
ATOM 2529 C CA . GLY A 1 357 ? 21.105 -5.304 -21.342 1.00 92.50 357 GLY A CA 1
ATOM 2530 C C . GLY A 1 357 ? 20.565 -5.696 -22.713 1.00 92.50 357 GLY A C 1
ATOM 2531 O O . GLY A 1 357 ? 21.199 -5.419 -23.731 1.00 92.50 357 GLY A O 1
ATOM 2532 N N . THR A 1 358 ? 19.425 -6.393 -22.739 1.00 95.94 358 THR A N 1
ATOM 2533 C CA . THR A 1 358 ? 18.743 -6.733 -23.997 1.00 95.94 358 THR A CA 1
ATOM 2534 C C . THR A 1 358 ? 17.799 -5.599 -24.363 1.00 95.94 358 THR A C 1
ATOM 2536 O O . THR A 1 358 ? 16.766 -5.445 -23.719 1.00 95.94 358 THR A O 1
ATOM 2539 N N . ILE A 1 359 ? 18.163 -4.824 -25.382 1.00 96.81 359 ILE A N 1
ATOM 2540 C CA . ILE A 1 359 ? 17.376 -3.690 -25.875 1.00 96.81 359 ILE A CA 1
ATOM 2541 C C . ILE A 1 359 ? 16.741 -4.087 -27.210 1.00 96.81 359 ILE A C 1
ATOM 2543 O O . ILE A 1 359 ? 17.443 -4.557 -28.111 1.00 96.81 359 ILE A O 1
ATOM 2547 N N . ILE A 1 360 ? 15.420 -3.954 -27.315 1.00 97.62 360 ILE A N 1
ATOM 2548 C CA . ILE A 1 360 ? 14.609 -4.391 -28.458 1.00 97.62 360 ILE A CA 1
ATOM 2549 C C . ILE A 1 360 ? 13.618 -3.279 -28.803 1.00 97.62 360 ILE A C 1
ATOM 2551 O O . ILE A 1 360 ? 13.137 -2.599 -27.906 1.00 97.62 360 ILE A O 1
ATOM 2555 N N . ASN A 1 361 ? 13.311 -3.118 -30.094 1.00 98.00 361 ASN A N 1
ATOM 2556 C CA . ASN A 1 361 ? 12.289 -2.184 -30.575 1.00 98.00 361 ASN A CA 1
ATOM 2557 C C . ASN A 1 361 ? 12.477 -0.757 -30.022 1.00 98.00 361 ASN A C 1
ATOM 2559 O O . ASN A 1 361 ? 11.533 -0.177 -29.515 1.00 98.00 361 ASN A O 1
ATOM 2563 N N . CYS A 1 362 ? 13.710 -0.238 -30.056 1.00 97.69 362 CYS A N 1
ATOM 2564 C CA . CYS A 1 362 ? 14.002 1.159 -29.731 1.00 97.69 362 CYS A CA 1
ATOM 2565 C C . CYS A 1 362 ? 14.759 1.805 -30.891 1.00 97.69 362 CYS A C 1
ATOM 2567 O O . CYS A 1 362 ? 15.767 1.262 -31.363 1.00 97.69 362 CYS A O 1
ATOM 2569 N N . GLU A 1 363 ? 14.290 2.965 -31.337 1.00 98.00 363 GLU A N 1
ATOM 2570 C CA . GLU A 1 363 ? 14.868 3.733 -32.438 1.00 98.00 363 GLU A CA 1
ATOM 2571 C C . GLU A 1 363 ? 16.108 4.517 -32.002 1.00 98.00 363 GLU A C 1
ATOM 2573 O O . GLU A 1 363 ? 17.016 4.729 -32.814 1.00 98.00 363 GLU A O 1
ATOM 2578 N N . GLU A 1 364 ? 16.174 4.917 -30.729 1.00 97.25 364 GLU A N 1
ATOM 2579 C CA . GLU A 1 364 ? 17.329 5.586 -30.133 1.00 97.25 364 GLU A CA 1
ATOM 2580 C C . GLU A 1 364 ? 17.824 4.841 -28.887 1.00 97.25 364 GLU A C 1
ATOM 2582 O O . GLU A 1 364 ? 17.052 4.477 -28.003 1.00 97.25 364 GLU A O 1
ATOM 2587 N N . VAL A 1 365 ? 19.140 4.621 -28.808 1.00 93.69 365 VAL A N 1
ATOM 2588 C CA . VAL A 1 365 ? 19.789 3.975 -27.660 1.00 93.69 365 VAL A CA 1
ATOM 2589 C C . VAL A 1 365 ? 20.953 4.834 -27.188 1.00 93.69 365 VAL A C 1
ATOM 2591 O O . VAL A 1 365 ? 21.935 5.018 -27.912 1.00 93.69 365 VAL A O 1
ATOM 2594 N N . ASN A 1 366 ? 20.842 5.322 -25.957 1.00 88.38 366 ASN A N 1
ATOM 2595 C CA . ASN A 1 366 ? 21.849 6.111 -25.266 1.00 88.38 366 ASN A CA 1
ATOM 2596 C C . ASN A 1 366 ? 22.440 5.284 -24.113 1.00 88.38 366 ASN A C 1
ATOM 2598 O O . ASN A 1 366 ? 21.710 4.661 -23.349 1.00 88.38 366 ASN A O 1
ATOM 2602 N N . ASN A 1 367 ? 23.767 5.264 -23.991 1.00 76.62 367 ASN A N 1
ATOM 2603 C CA . ASN A 1 367 ? 24.470 4.509 -22.946 1.00 76.62 367 ASN A CA 1
ATOM 2604 C C . ASN A 1 367 ? 25.107 5.439 -21.917 1.00 76.62 367 ASN A C 1
ATOM 2606 O O . ASN A 1 367 ? 25.626 6.505 -22.331 1.00 76.62 367 ASN A O 1
#

Radius of gyration: 27.47 Å; chains: 1; bounding box: 102×56×59 Å

Sequence (367 aa):
MSVSAAALMTLAGSALATGDAPRFPAEIDLTGAQPAGAAAMAGALVIVTDNEGQEIEIDIGPETGKVRVWGVDGIPSGAVFEGVTSLSLTTGAGTDAIFIRVFALEVMPISVNTNAGNSDVKIRYELAESSQTATTDVVVTGGTGEDKAAFEVESLAAGFVATWTVSGLSGNNEATAVINSPEDSDLMSVDFDFTASGGLDKYVFDVISFAQSAQFGLSADTGGADDLAVVTLDNFASGSDTDAAFALRLGTGGDTSEIVVNSPGGTADLTGSSLGGSGDDLLKLVQEANGRINLRLNGQGGHDYVDVFAKGSNVRGTPRLLGAGGNDFLKLFVDGPHVATPIIDGGAGYDIAYGFGTIINCEEVNN